Protein AF-A0A2V9XBA0-F1 (afdb_monomer_lite)

pLDDT: mean 85.25, std 11.66, range [28.5, 97.88]

Foldseek 3Di:
DDDDAAQPDDDVLVVVCVVCVQWFDPPDDQAKAWDLAAAPPKTKTFHTATDPLQRWKKKWKAFWDVVQFVVQQVVVDPSQQDPVGDGTGQTDHPGTWDIDIACDPQFPDNDGRIGMGGSLVTDNAQTWMKIKMKGFSDDPPDDPTPIDITGIYRTYDHHYPDPVSNVDDPLAPDKDWFAFLVQDTDIHDDDPVGTDDDPVQWAWEWEDAEPWWIKIKTKDFQSDCDDDPQFPCVQDDDAIAMKIWIATPSHDDIDIAGQDAFPVRHGGRHHWARHDRHDWHKYKYHDHHHPGDDIKIKIWGLQLRDPRHPPDCPLVPDPCNDRRHIDIDMDD

Sequence (332 aa):
MPSVQADGSGSRLDSFTNYAAPFMSTNADIIPILSTNSTFPRLTGTCAVGVAPYTNIIIDVYQLDPEGWENGKLFGLSELITPDGVTNGFPQGRKYLGSFVDNGPQDSDPAVGKFSFDLSAFDLGPGLVTVTANYSADPPGTHKGRTHTSNFSNPVGLIPNGVSSVGLTHIVPDMLLWYNSAGYYTNGPVNPSTQVTSLLNWEPYISVLGDTTFLIGANTYADDQTPPAGADITQGPPFQRFVVTFQPAAGGAPKIGEEFFTDAGSLYRGVISYSRQNGNPQRVAGDKRIGATNFLTAAETSAGQNPAFQSDSRWTSNLIYQADNRYVTVQP

Secondary structure (DSSP, 8-state):
-------S-HHHHHHHHHHHTTTB--SS-SS-EE-TT-BTTEEEEE-PPB-TT--EEEEEEEEE-HHHHHHHHTT--GGGB-TTSPBP----EEEEEEEEETTSTTB---STTEEEEE-TTS--TTS-EEEEEEEESS-TT-TT--EEEPPPPPPBPPBP-SGGGGTPPPSS----EEEETTTEEEESS--TTTEEPP-S----EEEEETTTEEEEEEEEE-S---PPTT--GGG-SPPEEEEEEEEETTS---EEEES-B-TTSPBP-S---SS-SS---EEEEE--STT---EEEEEEE-GGGSGGG-SSSGGGG-GGGSTT--EEEEE-

Radius of gyration: 30.32 Å; chains: 1; bounding box: 68×44×82 Å

Structure (mmCIF, N/CA/C/O backbone):
data_AF-A0A2V9XBA0-F1
#
_entry.id   AF-A0A2V9XBA0-F1
#
loop_
_atom_site.group_PDB
_atom_site.id
_atom_site.type_symbol
_atom_site.label_atom_id
_atom_site.label_alt_id
_atom_site.label_comp_id
_atom_site.label_asym_id
_atom_site.label_entity_id
_atom_site.label_seq_id
_atom_site.pdbx_PDB_ins_code
_atom_site.Cartn_x
_atom_site.Cartn_y
_atom_site.Cartn_z
_atom_site.occupancy
_atom_site.B_iso_or_equiv
_atom_site.auth_seq_id
_atom_site.auth_comp_id
_atom_site.auth_asym_id
_atom_site.auth_atom_id
_atom_site.pdbx_PDB_model_num
ATOM 1 N N . MET A 1 1 ? -22.482 11.626 35.960 1.00 28.50 1 MET A N 1
ATOM 2 C CA . MET A 1 1 ? -22.148 13.028 35.641 1.00 28.50 1 MET A CA 1
ATOM 3 C C . MET A 1 1 ? -21.412 13.037 34.310 1.00 28.50 1 MET A C 1
ATOM 5 O O . MET A 1 1 ? -20.605 12.136 34.121 1.00 28.50 1 MET A O 1
ATOM 9 N N . PRO A 1 2 ? -21.731 13.957 33.387 1.00 30.11 2 PRO A N 1
ATOM 10 C CA . PRO A 1 2 ? -21.152 14.001 32.044 1.00 30.11 2 PRO A CA 1
ATOM 11 C C . PRO A 1 2 ? -19.701 14.514 32.074 1.00 30.11 2 PRO A C 1
ATOM 13 O O . PRO A 1 2 ? -19.386 15.401 32.862 1.00 30.11 2 PRO A O 1
ATOM 16 N N . SER A 1 3 ? -18.860 13.909 31.230 1.00 44.03 3 SER A N 1
ATOM 17 C CA . SER A 1 3 ? -17.456 14.202 30.883 1.00 44.03 3 SER A CA 1
ATOM 18 C C . SER A 1 3 ? -16.761 15.389 31.578 1.00 44.03 3 SER A C 1
ATOM 20 O O . SER A 1 3 ? -16.771 16.512 31.075 1.00 44.03 3 SER A O 1
ATOM 22 N N . VAL A 1 4 ? -16.032 15.100 32.657 1.00 51.62 4 VAL A N 1
ATOM 23 C CA . VAL A 1 4 ? -14.808 15.830 33.025 1.00 51.62 4 VAL A CA 1
ATOM 24 C C . VAL A 1 4 ? -13.710 14.772 33.026 1.00 51.62 4 VAL A C 1
ATOM 26 O O . VAL A 1 4 ? -13.764 13.833 33.820 1.00 51.62 4 VAL A O 1
ATOM 29 N N . GLN A 1 5 ? -12.811 14.837 32.045 1.00 54.59 5 GLN A N 1
ATOM 30 C CA . GLN A 1 5 ? -11.715 13.878 31.908 1.00 54.59 5 GLN A CA 1
ATOM 31 C C . GLN A 1 5 ? -10.801 14.006 33.132 1.00 54.59 5 GLN A C 1
ATOM 33 O O . GLN A 1 5 ? -10.504 15.117 33.562 1.00 54.59 5 GLN A O 1
ATOM 38 N N . ALA A 1 6 ? -10.430 12.880 33.740 1.00 50.66 6 ALA A N 1
ATOM 39 C CA . ALA A 1 6 ? -9.474 12.873 34.837 1.00 50.66 6 ALA A CA 1
ATOM 40 C C . ALA A 1 6 ? -8.055 12.933 34.253 1.00 50.66 6 ALA A C 1
ATOM 42 O O . ALA A 1 6 ? -7.720 12.134 33.383 1.00 50.66 6 ALA A O 1
ATOM 43 N N . ASP A 1 7 ? -7.242 13.868 34.734 1.00 47.00 7 ASP A N 1
ATOM 44 C CA . ASP A 1 7 ? -5.944 14.268 34.168 1.00 47.00 7 ASP A CA 1
ATOM 45 C C . ASP A 1 7 ? -4.737 13.764 34.965 1.00 47.00 7 ASP A C 1
ATOM 47 O O . ASP A 1 7 ? -3.606 14.197 34.759 1.00 47.00 7 ASP A O 1
ATOM 51 N N . GLY A 1 8 ? -4.974 12.874 35.926 1.00 49.00 8 GLY A N 1
ATOM 52 C CA . GLY A 1 8 ? -3.915 12.406 36.808 1.00 49.00 8 GLY A CA 1
ATOM 53 C C . GLY A 1 8 ? -3.566 13.369 37.953 1.00 49.00 8 GLY A C 1
ATOM 54 O O . GLY A 1 8 ? -2.608 13.085 38.672 1.00 49.00 8 GLY A O 1
ATOM 55 N N . SER A 1 9 ? -4.302 14.473 38.172 1.00 51.44 9 SER A N 1
ATOM 56 C CA . SER A 1 9 ? -4.005 15.446 39.233 1.00 51.44 9 SER A CA 1
ATOM 57 C C . SER A 1 9 ? -5.218 15.835 40.105 1.00 51.44 9 SER A C 1
ATOM 59 O O . SER A 1 9 ? -6.354 15.999 39.661 1.00 51.44 9 SER A O 1
ATOM 61 N N . GLY A 1 10 ? -4.977 15.979 41.413 1.00 62.75 10 GLY A N 1
ATOM 62 C CA . GLY A 1 10 ? -5.950 16.512 42.373 1.00 62.75 10 GLY A CA 1
ATOM 63 C C . GLY A 1 10 ? -7.141 15.601 42.723 1.00 62.75 10 GLY A C 1
ATOM 64 O O . GLY A 1 10 ? -7.176 14.411 42.433 1.00 62.75 10 GLY A O 1
ATOM 65 N N . SER A 1 11 ? -8.154 16.185 43.372 1.00 65.12 11 SER A N 1
ATOM 66 C CA . SER A 1 11 ? -9.310 15.471 43.948 1.00 65.12 11 SER A CA 1
ATOM 67 C C . SER A 1 11 ? -10.321 14.934 42.924 1.00 65.12 11 SER A C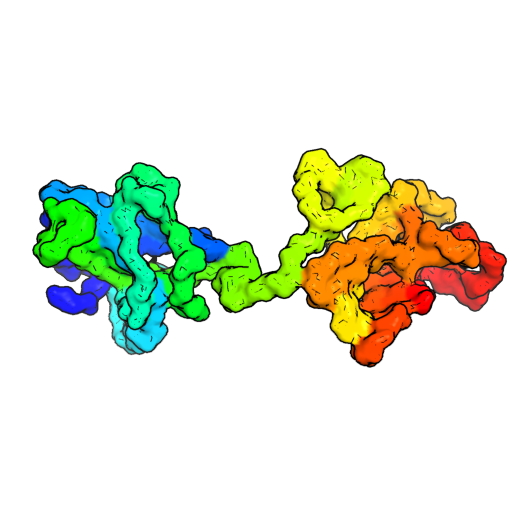 1
ATOM 69 O O . SER A 1 11 ? -11.207 14.145 43.271 1.00 65.12 11 SER A O 1
ATOM 71 N N . ARG A 1 12 ? -10.221 15.366 41.660 1.00 68.75 12 ARG A N 1
ATOM 72 C CA . ARG A 1 12 ? -11.102 14.925 40.565 1.00 68.75 12 ARG A CA 1
ATOM 73 C C . ARG A 1 12 ? -10.759 13.512 40.115 1.00 68.75 12 ARG A C 1
ATOM 75 O O . ARG A 1 12 ? -11.677 12.711 39.956 1.00 68.75 12 ARG A O 1
ATOM 82 N N . LEU A 1 13 ? -9.466 13.199 39.990 1.00 72.38 13 LEU A N 1
ATOM 83 C CA . LEU A 1 13 ? -9.003 11.841 39.718 1.00 72.38 13 LEU A CA 1
ATOM 84 C C . LEU A 1 13 ? -9.479 10.886 40.811 1.00 72.38 13 LEU A C 1
ATOM 86 O O . LEU A 1 13 ? -10.098 9.882 40.484 1.00 72.38 13 LEU A O 1
ATOM 90 N N . ASP A 1 14 ? -9.286 11.242 42.083 1.00 77.94 14 ASP A N 1
ATOM 91 C CA . ASP A 1 14 ? -9.730 10.426 43.221 1.00 77.94 14 ASP A CA 1
ATOM 92 C C . ASP A 1 14 ? -11.245 10.196 43.215 1.00 77.94 14 ASP A C 1
ATOM 94 O O . ASP A 1 14 ? -11.734 9.104 43.495 1.00 77.94 14 ASP A O 1
ATOM 98 N N . SER A 1 15 ? -12.030 11.221 42.884 1.00 80.75 15 SER A N 1
ATOM 99 C CA . SER A 1 15 ? -13.487 11.082 42.785 1.00 80.75 15 SER A CA 1
ATOM 100 C C . SER A 1 15 ? -13.887 10.150 41.638 1.00 80.75 15 SER A C 1
ATOM 102 O O . SER A 1 15 ? -14.821 9.357 41.773 1.00 80.75 15 SER A O 1
ATOM 104 N N . PHE A 1 16 ? -13.177 10.231 40.514 1.00 78.12 16 PHE A N 1
ATOM 105 C CA . PHE A 1 16 ? -13.445 9.428 39.329 1.00 78.12 16 PHE A CA 1
ATOM 106 C C . PHE A 1 16 ? -13.006 7.967 39.507 1.00 78.12 16 PHE A C 1
ATOM 108 O O . PHE A 1 16 ? -13.780 7.061 39.199 1.00 78.12 16 PHE A O 1
ATOM 115 N N . THR A 1 17 ? -11.832 7.715 40.091 1.00 85.00 17 THR A N 1
ATOM 116 C CA . THR A 1 17 ? -11.372 6.362 40.438 1.00 85.00 17 THR A CA 1
ATOM 117 C C . THR A 1 17 ? -12.294 5.720 41.469 1.00 85.00 17 THR A C 1
ATOM 119 O O . THR A 1 17 ? -12.716 4.586 41.267 1.00 85.00 17 THR A O 1
ATOM 122 N N . ASN A 1 18 ? -12.722 6.446 42.507 1.00 88.06 18 ASN A N 1
ATOM 123 C CA . ASN A 1 18 ? -13.694 5.936 43.481 1.00 88.06 18 ASN A CA 1
ATOM 124 C C . ASN A 1 18 ? -15.041 5.569 42.839 1.00 88.06 18 ASN A C 1
ATOM 126 O O . ASN A 1 18 ? -15.670 4.590 43.240 1.00 88.06 18 ASN A O 1
ATOM 130 N N . TYR A 1 19 ? -15.485 6.333 41.838 1.00 89.12 19 TYR A N 1
ATOM 131 C CA . TYR A 1 19 ? -16.699 6.018 41.086 1.00 89.12 19 TYR A CA 1
ATOM 132 C C . TYR A 1 19 ? -16.542 4.766 40.204 1.00 89.12 19 TYR A C 1
ATOM 134 O O . TYR A 1 19 ? -17.488 3.988 40.088 1.00 89.12 19 TYR A O 1
ATOM 142 N N . ALA A 1 20 ? -15.365 4.558 39.606 1.00 91.56 20 ALA A N 1
ATOM 143 C CA . ALA A 1 20 ? -15.073 3.437 38.709 1.00 91.56 20 ALA A CA 1
ATOM 144 C C . ALA A 1 20 ? -14.712 2.124 39.437 1.00 91.56 20 ALA A C 1
ATOM 146 O O . ALA A 1 20 ? -14.991 1.040 38.921 1.00 91.56 20 ALA A O 1
ATOM 147 N N . ALA A 1 21 ? -14.133 2.209 40.639 1.00 94.06 21 ALA A N 1
ATOM 148 C CA . ALA A 1 21 ? -13.598 1.080 41.407 1.00 94.06 21 ALA A CA 1
ATOM 149 C C . ALA A 1 21 ? -14.559 -0.111 41.630 1.00 94.06 21 ALA A C 1
ATOM 151 O O . ALA A 1 21 ? -14.081 -1.245 41.660 1.00 94.06 21 ALA A O 1
ATOM 152 N N . PRO A 1 22 ? -15.893 0.068 41.756 1.00 95.38 22 PRO A N 1
ATOM 153 C CA . PRO A 1 22 ? -16.814 -1.067 41.858 1.00 95.38 22 PRO A CA 1
ATOM 154 C C . PRO A 1 22 ? -16.953 -1.903 40.574 1.00 95.38 22 PRO A C 1
ATOM 156 O O . PRO A 1 22 ? -17.518 -2.995 40.629 1.00 95.38 22 PRO A O 1
ATOM 159 N N . PHE A 1 23 ? -16.506 -1.387 39.426 1.00 95.94 23 PHE A N 1
ATOM 160 C CA . PHE A 1 23 ? -16.772 -1.960 38.102 1.00 95.94 23 PHE A CA 1
ATOM 161 C C . PHE A 1 23 ? -15.502 -2.427 37.385 1.00 95.94 23 PHE A C 1
ATOM 163 O O . PHE A 1 23 ? -15.538 -3.418 36.658 1.00 95.94 23 PHE A O 1
ATOM 170 N N . MET A 1 24 ? -14.380 -1.736 37.591 1.00 94.62 24 MET A N 1
ATOM 171 C CA . MET A 1 24 ? -13.117 -1.998 36.901 1.00 94.62 24 MET A CA 1
ATOM 172 C C . MET A 1 24 ? -11.911 -1.761 37.812 1.00 94.62 24 MET A C 1
ATOM 174 O O . MET A 1 24 ? -11.993 -1.054 38.816 1.00 94.62 24 MET A O 1
ATOM 178 N N . SER A 1 25 ? -10.773 -2.343 37.443 1.00 93.75 25 SER A N 1
ATOM 179 C CA . SER A 1 25 ? -9.494 -2.129 38.110 1.00 93.75 25 SER A CA 1
ATOM 180 C C . SER A 1 25 ? -9.043 -0.682 37.940 1.00 93.75 25 SER A C 1
ATOM 182 O O . SER A 1 25 ? -8.883 -0.200 36.823 1.00 93.75 25 SER A O 1
ATOM 184 N N . THR A 1 26 ? -8.768 -0.007 39.051 1.00 90.38 26 THR A N 1
ATOM 185 C CA . THR A 1 26 ? -8.223 1.359 39.068 1.00 90.38 26 THR A CA 1
ATOM 186 C C . THR A 1 26 ? -6.715 1.383 39.328 1.00 90.38 26 THR A C 1
ATOM 188 O O . THR A 1 26 ? -6.162 2.427 39.653 1.00 90.38 26 THR A O 1
ATOM 191 N N . ASN A 1 27 ? -6.045 0.229 39.223 1.00 86.06 27 ASN A N 1
ATOM 192 C CA . ASN A 1 27 ? -4.594 0.102 39.418 1.00 86.06 27 ASN A CA 1
ATOM 193 C C . ASN A 1 27 ? -3.781 0.494 38.168 1.00 86.06 27 ASN A C 1
ATOM 195 O O . ASN A 1 27 ? -2.554 0.469 38.203 1.00 86.06 27 ASN A O 1
ATOM 199 N N . ALA A 1 28 ? -4.463 0.793 37.062 1.00 75.56 28 ALA A N 1
ATOM 200 C CA . ALA A 1 28 ? -3.906 1.196 35.776 1.00 75.56 28 ALA A CA 1
ATOM 201 C C . ALA A 1 28 ? -4.840 2.232 35.124 1.00 75.56 28 ALA A C 1
ATOM 203 O O . ALA A 1 28 ? -5.773 2.718 35.770 1.00 75.56 28 ALA A O 1
ATOM 204 N N . ASP A 1 29 ? -4.607 2.553 33.850 1.00 82.06 29 ASP A N 1
ATOM 205 C CA . ASP A 1 29 ? -5.447 3.480 33.095 1.00 82.06 29 ASP A CA 1
ATOM 206 C C . ASP A 1 29 ? -6.904 2.996 33.022 1.00 82.06 29 ASP A C 1
ATOM 208 O O . ASP A 1 29 ? -7.217 1.910 32.536 1.00 82.06 29 ASP A O 1
ATOM 212 N N . ILE A 1 30 ? -7.806 3.833 33.527 1.00 84.50 30 ILE A N 1
ATOM 213 C CA . ILE A 1 30 ? -9.255 3.581 33.610 1.00 84.50 30 ILE A CA 1
ATOM 214 C C . ILE A 1 30 ? -10.017 4.041 32.361 1.00 84.50 30 ILE A C 1
ATOM 216 O O . ILE A 1 30 ? -11.179 3.686 32.163 1.00 84.50 30 ILE A O 1
ATOM 220 N N . ILE A 1 31 ? -9.373 4.850 31.517 1.00 88.44 31 ILE A N 1
ATOM 221 C CA . ILE A 1 31 ? -9.874 5.218 30.193 1.00 88.44 31 ILE A CA 1
ATOM 222 C C . ILE A 1 31 ? -9.247 4.241 29.192 1.00 88.44 31 ILE A C 1
ATOM 224 O O . ILE A 1 31 ? -8.037 4.030 29.258 1.00 88.44 31 ILE A O 1
ATOM 228 N N . PRO A 1 32 ? -10.020 3.645 28.265 1.00 93.19 32 PRO A N 1
ATOM 229 C CA . PRO A 1 32 ? -9.449 2.794 27.231 1.00 93.19 32 PRO A CA 1
ATOM 230 C C . PRO A 1 32 ? -8.404 3.550 26.407 1.00 93.19 32 PRO A C 1
ATOM 232 O O . PRO A 1 32 ? -8.586 4.723 26.074 1.00 93.19 32 PRO A O 1
ATOM 235 N N . ILE A 1 33 ? -7.327 2.865 26.042 1.00 92.81 33 ILE A N 1
ATOM 236 C CA . ILE A 1 33 ? -6.226 3.428 25.263 1.00 92.81 33 ILE A CA 1
ATOM 237 C C . ILE A 1 33 ? -6.163 2.700 23.932 1.00 92.81 33 ILE A C 1
ATOM 239 O O . ILE A 1 33 ? -5.996 1.483 23.879 1.00 92.81 33 ILE A O 1
ATOM 243 N N . LEU A 1 34 ? -6.281 3.457 22.844 1.00 93.44 34 LEU A N 1
ATOM 244 C CA . LEU A 1 34 ? -6.080 2.939 21.497 1.00 93.44 34 LEU A CA 1
ATOM 245 C C . LEU A 1 34 ? -4.606 3.034 21.110 1.00 93.44 34 LEU A C 1
ATOM 247 O O . LEU A 1 34 ? -3.939 4.035 21.369 1.00 93.44 34 LEU A O 1
ATOM 251 N N . SER A 1 35 ? -4.100 1.991 20.459 1.00 91.94 35 SER A N 1
ATOM 252 C CA . SER A 1 35 ? -2.738 1.963 19.935 1.00 91.94 35 SER A CA 1
ATOM 253 C C . SER A 1 35 ? -2.616 2.884 18.726 1.00 91.94 35 SER A C 1
ATOM 255 O O . SER A 1 35 ? -3.327 2.700 17.733 1.00 91.94 35 SER A O 1
ATOM 257 N N . THR A 1 36 ? -1.650 3.805 18.763 1.00 84.94 36 THR A N 1
ATOM 258 C CA . THR A 1 36 ? -1.271 4.665 17.625 1.00 84.94 36 THR A CA 1
ATOM 259 C C . THR A 1 36 ? -0.686 3.887 16.443 1.00 84.94 36 THR A C 1
ATOM 261 O O . THR A 1 36 ? -0.584 4.433 15.350 1.00 84.94 36 THR A O 1
ATOM 264 N N . ASN A 1 37 ? -0.358 2.604 16.634 1.00 86.44 37 ASN A N 1
ATOM 265 C CA . ASN A 1 37 ? 0.112 1.693 15.588 1.00 86.44 37 ASN A CA 1
ATOM 266 C C . ASN A 1 37 ? -1.014 0.835 14.982 1.00 86.44 37 ASN A C 1
ATOM 268 O O . ASN A 1 37 ? -0.738 -0.132 14.271 1.00 86.44 37 ASN A O 1
ATOM 272 N N . SER A 1 38 ? -2.281 1.138 15.277 1.00 86.38 38 SER A N 1
ATOM 273 C CA . SER A 1 38 ? -3.414 0.445 14.657 1.00 86.38 38 SER A CA 1
ATOM 274 C C . SER A 1 38 ? -3.408 0.673 13.140 1.00 86.38 38 SER A C 1
ATOM 276 O O . SER A 1 38 ? -3.388 1.811 12.672 1.00 86.38 38 SER A O 1
ATOM 278 N N . THR A 1 39 ? -3.427 -0.411 12.365 1.00 84.25 39 THR A N 1
ATOM 279 C CA . THR A 1 39 ? -3.398 -0.409 10.893 1.00 84.25 39 THR A CA 1
ATOM 280 C C . THR A 1 39 ? -4.711 -0.970 10.377 1.00 84.25 39 THR A C 1
ATOM 282 O O . THR A 1 39 ? -5.115 -2.048 10.796 1.00 84.25 39 THR A O 1
ATOM 285 N N . PHE A 1 40 ? -5.406 -0.280 9.471 1.00 83.88 40 PHE A N 1
ATOM 286 C CA . PHE A 1 40 ? -6.695 -0.770 8.967 1.00 83.88 40 PHE A CA 1
ATOM 287 C C . PHE A 1 40 ? -6.552 -2.175 8.334 1.00 83.88 40 PHE A C 1
ATOM 289 O O . PHE A 1 40 ? -5.577 -2.437 7.641 1.00 83.88 40 PHE A O 1
ATOM 296 N N . PRO A 1 41 ? -7.500 -3.105 8.516 1.00 87.50 41 PRO A N 1
ATOM 297 C CA . PRO A 1 41 ? -8.750 -2.967 9.257 1.00 87.50 41 PRO A CA 1
ATOM 298 C C . PRO A 1 41 ? -8.621 -3.240 10.761 1.00 87.50 41 PRO A C 1
ATOM 300 O O . PRO A 1 41 ? -9.627 -3.334 11.452 1.00 87.50 41 PRO A O 1
ATOM 303 N N . ARG A 1 42 ? -7.409 -3.397 11.293 1.00 91.12 42 ARG A N 1
ATOM 304 C CA . ARG A 1 42 ? -7.158 -3.794 12.678 1.00 91.12 42 ARG A CA 1
ATOM 305 C C . ARG A 1 42 ? -7.112 -2.596 13.621 1.00 91.12 42 ARG A C 1
ATOM 307 O O . ARG A 1 42 ? -6.208 -1.763 13.560 1.00 91.12 42 ARG A O 1
ATOM 314 N N . LEU A 1 43 ? -8.064 -2.561 14.547 1.00 94.75 43 LEU A N 1
ATOM 315 C CA . LEU A 1 43 ? -8.036 -1.670 15.703 1.00 94.75 43 LEU A CA 1
ATOM 316 C C . LEU A 1 43 ? -7.480 -2.432 16.901 1.00 94.75 43 LEU A C 1
ATOM 318 O O . LEU A 1 43 ? -7.998 -3.493 17.242 1.00 94.75 43 LEU A O 1
ATOM 322 N N . THR A 1 44 ? -6.453 -1.882 17.543 1.00 96.31 44 THR A N 1
ATOM 323 C CA . THR A 1 44 ? -5.853 -2.478 18.743 1.00 96.31 44 THR A CA 1
ATOM 324 C C . THR A 1 44 ? -5.840 -1.492 19.898 1.00 96.31 44 THR A C 1
ATOM 326 O O . THR A 1 44 ? -5.712 -0.280 19.696 1.00 96.31 44 THR A O 1
ATOM 329 N N . GLY A 1 45 ? -5.963 -2.002 21.117 1.00 96.50 45 GLY A N 1
ATOM 330 C CA . GLY A 1 45 ? -5.971 -1.168 22.308 1.00 96.50 45 GLY A CA 1
ATOM 331 C C . GLY A 1 45 ? -6.019 -1.967 23.600 1.00 96.50 45 GLY A C 1
ATOM 332 O O . GLY A 1 45 ? -5.953 -3.196 23.608 1.00 96.50 45 GLY A O 1
ATOM 333 N N . THR A 1 46 ? -6.105 -1.234 24.701 1.00 96.69 46 THR A N 1
ATOM 334 C CA . THR A 1 46 ? -6.186 -1.775 26.055 1.00 96.69 46 THR A CA 1
ATOM 335 C C . THR A 1 46 ? -7.274 -1.073 26.851 1.00 96.69 46 THR A C 1
ATOM 337 O O . THR A 1 46 ? -7.593 0.091 26.604 1.00 96.69 46 THR A O 1
ATOM 340 N N . CYS A 1 47 ? -7.818 -1.751 27.850 1.00 95.38 47 CYS A N 1
ATOM 341 C CA . CYS A 1 47 ? -8.714 -1.181 28.845 1.00 95.38 47 CYS A CA 1
ATOM 342 C C . CYS A 1 47 ? -8.423 -1.780 30.226 1.00 95.38 47 CYS A C 1
ATOM 344 O O . CYS A 1 47 ? -7.695 -2.767 30.357 1.00 95.38 47 CYS A O 1
ATOM 346 N N . ALA A 1 48 ? -8.967 -1.160 31.271 1.00 95.12 48 ALA A N 1
ATOM 347 C CA . ALA A 1 48 ? -8.899 -1.732 32.605 1.00 95.12 48 ALA A CA 1
ATOM 348 C C . ALA A 1 48 ? -9.606 -3.097 32.643 1.00 95.12 48 ALA A C 1
ATOM 350 O O . ALA A 1 48 ? -10.594 -3.332 31.958 1.00 95.12 48 ALA A O 1
ATOM 351 N N . VAL A 1 49 ? -9.116 -4.009 33.479 1.00 95.94 49 VAL A N 1
ATOM 352 C CA . VAL A 1 49 ? -9.779 -5.303 33.693 1.00 95.94 49 VAL A CA 1
ATOM 353 C C . VAL A 1 49 ? -11.017 -5.105 34.572 1.00 95.94 49 VAL A C 1
ATOM 355 O O . VAL A 1 49 ? -10.971 -4.343 35.538 1.00 95.94 49 VAL A O 1
ATOM 358 N N . GLY A 1 50 ? -12.115 -5.800 34.271 1.00 94.94 50 GLY A N 1
ATOM 359 C CA . GLY A 1 50 ? -13.347 -5.747 35.060 1.00 94.94 50 GLY A CA 1
ATOM 360 C C . GLY A 1 50 ? -13.201 -6.332 36.471 1.00 94.94 50 GLY A C 1
ATOM 361 O O . GLY A 1 50 ? -12.422 -7.257 36.706 1.00 94.94 50 GLY A O 1
ATOM 362 N N . VAL A 1 51 ? -13.981 -5.812 37.419 1.00 96.19 51 VAL A N 1
ATOM 363 C CA . VAL A 1 51 ? -14.052 -6.304 38.807 1.00 96.19 51 VAL A CA 1
ATOM 364 C C . VAL A 1 51 ? -15.369 -7.039 39.012 1.00 96.19 51 VAL A C 1
ATOM 366 O O . VAL A 1 51 ? -16.411 -6.584 38.553 1.00 96.19 51 VAL A O 1
ATOM 369 N N . ALA A 1 52 ? -15.350 -8.175 39.714 1.00 95.81 52 ALA A N 1
ATOM 370 C CA . ALA A 1 52 ? -16.557 -8.962 39.959 1.00 95.81 52 ALA A CA 1
ATOM 371 C C . ALA A 1 52 ? -17.666 -8.127 40.644 1.00 95.81 52 ALA A C 1
ATOM 373 O O . ALA A 1 52 ? -17.394 -7.461 41.643 1.00 95.81 52 ALA A O 1
ATOM 374 N N . PRO A 1 53 ? -18.926 -8.192 40.167 1.00 96.50 53 PRO A N 1
ATOM 375 C CA . PRO A 1 53 ? -19.433 -9.093 39.123 1.00 96.50 53 PRO A CA 1
ATOM 376 C C . PRO A 1 53 ? -19.276 -8.590 37.674 1.00 96.50 53 PRO A C 1
ATOM 378 O O . PRO A 1 53 ? -19.616 -9.326 36.757 1.00 96.50 53 PRO A O 1
ATOM 381 N N . TYR A 1 54 ? -18.777 -7.377 37.446 1.00 97.38 54 TYR A N 1
ATOM 382 C CA . TYR A 1 54 ? -18.663 -6.708 36.144 1.00 97.38 54 TYR A CA 1
ATOM 383 C C . TYR A 1 54 ? -17.444 -7.164 35.322 1.00 97.38 54 TYR A C 1
ATOM 385 O O . TYR A 1 54 ? -16.637 -6.357 34.867 1.00 97.38 54 TYR A O 1
ATOM 393 N N . THR A 1 55 ? -17.282 -8.473 35.138 1.00 95.94 55 THR A N 1
ATOM 394 C CA . THR A 1 55 ? -16.122 -9.050 34.435 1.00 95.94 55 THR A CA 1
ATOM 395 C C . THR A 1 55 ? -16.313 -9.185 32.927 1.00 95.94 55 THR A C 1
ATOM 397 O O . THR A 1 55 ? -15.342 -9.456 32.232 1.00 95.94 55 THR A O 1
ATOM 400 N N . ASN A 1 56 ? -17.533 -9.018 32.403 1.00 96.38 56 ASN A N 1
ATOM 401 C CA . ASN A 1 56 ? -17.768 -9.054 30.958 1.00 96.38 56 ASN A CA 1
ATOM 402 C C . ASN A 1 56 ? -17.472 -7.673 30.369 1.00 96.38 56 ASN A C 1
ATOM 404 O O . ASN A 1 56 ? -18.214 -6.731 30.648 1.00 96.38 56 ASN A O 1
ATOM 408 N N . ILE A 1 57 ? -16.418 -7.554 29.563 1.00 97.12 57 ILE A N 1
ATOM 409 C CA . ILE A 1 57 ? -16.023 -6.290 28.935 1.00 97.12 57 ILE A CA 1
ATOM 410 C C . ILE A 1 57 ? -16.507 -6.278 27.481 1.00 97.12 57 ILE A C 1
ATOM 412 O O . ILE A 1 57 ? -16.232 -7.197 26.710 1.00 97.12 57 ILE A O 1
ATOM 416 N N . ILE A 1 58 ? -17.248 -5.236 27.112 1.00 97.50 58 ILE A N 1
ATOM 417 C CA . ILE A 1 58 ? -17.719 -4.986 25.750 1.00 97.50 58 ILE A CA 1
ATOM 418 C C . ILE A 1 58 ? -17.156 -3.648 25.275 1.00 97.50 58 ILE A C 1
ATOM 420 O O . ILE A 1 58 ? -17.423 -2.608 25.876 1.00 97.50 58 ILE A O 1
ATOM 424 N N . ILE A 1 59 ? -16.388 -3.667 24.195 1.00 97.88 59 ILE A N 1
ATOM 425 C CA . ILE A 1 59 ? -15.817 -2.481 23.570 1.00 97.88 59 ILE A CA 1
ATOM 426 C C . ILE A 1 59 ? -16.761 -1.992 22.480 1.00 97.88 59 ILE A C 1
ATOM 428 O O . ILE A 1 59 ? -16.948 -2.669 21.466 1.00 97.88 59 ILE A O 1
ATOM 432 N N . ASP A 1 60 ? -17.331 -0.808 22.678 1.00 97.31 60 ASP A N 1
ATOM 433 C CA . ASP A 1 60 ? -18.119 -0.142 21.647 1.00 97.31 60 ASP A CA 1
ATOM 434 C C . ASP A 1 60 ? -17.206 0.769 20.836 1.00 97.31 60 ASP A C 1
ATOM 436 O O . ASP A 1 60 ? -16.482 1.607 21.379 1.00 97.31 60 ASP A O 1
ATOM 440 N N . VAL A 1 61 ? -17.243 0.601 19.519 1.00 96.75 61 VAL A N 1
ATOM 441 C CA . VAL A 1 61 ? -16.402 1.322 18.570 1.00 96.75 61 VAL A CA 1
ATOM 442 C C . VAL A 1 61 ? -17.238 2.366 17.848 1.00 96.75 61 VAL A C 1
ATOM 444 O O . VAL A 1 61 ? -18.327 2.078 17.341 1.00 96.75 61 VAL A O 1
ATOM 447 N N . TYR A 1 62 ? -16.709 3.584 17.772 1.00 95.56 62 TYR A N 1
ATOM 448 C CA . TYR A 1 62 ? -17.372 4.721 17.152 1.00 95.56 62 TYR A CA 1
ATOM 449 C C . TYR A 1 62 ? -16.436 5.462 16.204 1.00 95.56 62 TYR A C 1
ATOM 451 O O . TYR A 1 62 ? -15.243 5.617 16.465 1.00 95.56 62 TYR A O 1
ATOM 459 N N . GLN A 1 63 ? -17.003 6.014 15.136 1.00 92.81 63 GLN A N 1
ATOM 460 C CA . GLN A 1 63 ? -16.367 7.120 14.433 1.00 92.81 63 GLN A CA 1
ATOM 461 C C . GLN A 1 63 ? -16.413 8.354 15.342 1.00 92.81 63 GLN A C 1
ATOM 463 O O . GLN A 1 63 ? -17.481 8.688 15.866 1.00 92.81 63 GLN A O 1
ATOM 468 N N . LEU A 1 64 ? -15.276 9.024 15.520 1.00 92.00 64 LEU A N 1
ATOM 469 C CA . LEU A 1 64 ? -15.163 10.243 16.317 1.00 92.00 64 LEU A CA 1
ATOM 470 C C . LEU A 1 64 ? -16.082 11.341 15.769 1.00 92.00 64 LEU A C 1
ATOM 472 O O . LEU A 1 64 ? -16.194 11.526 14.555 1.00 92.00 64 LEU A O 1
ATOM 476 N N . ASP A 1 65 ? -16.690 12.106 16.670 1.00 90.94 65 ASP A N 1
ATOM 477 C CA . ASP A 1 65 ? -17.261 13.406 16.353 1.00 90.94 65 ASP A CA 1
ATOM 478 C C . ASP A 1 65 ? -16.165 14.479 16.221 1.00 90.94 65 ASP A C 1
ATOM 480 O O . ASP A 1 65 ? -15.584 14.890 17.232 1.00 90.94 65 ASP A O 1
ATOM 484 N N . PRO A 1 66 ? -15.859 14.950 14.995 1.00 88.81 66 PRO A N 1
ATOM 485 C CA . PRO A 1 66 ? -14.841 15.973 14.809 1.00 88.81 66 PRO A CA 1
ATOM 486 C C . PRO A 1 66 ? -15.244 17.313 15.432 1.00 88.81 66 PRO A C 1
ATOM 488 O O . PRO A 1 66 ? -14.363 18.078 15.811 1.00 88.81 66 PRO A O 1
ATOM 491 N N . GLU A 1 67 ? -16.542 17.609 15.566 1.00 88.38 67 GLU A N 1
ATOM 492 C CA . GLU A 1 67 ? -16.995 18.881 16.132 1.00 88.38 67 GLU A CA 1
ATOM 493 C C . GLU A 1 67 ? -16.752 18.930 17.643 1.00 88.38 67 GLU A C 1
ATOM 495 O O . GLU A 1 67 ? -16.105 19.861 18.123 1.00 88.38 67 GLU A O 1
ATOM 500 N N . GLY A 1 68 ? -17.187 17.910 18.392 1.00 86.38 68 GLY A N 1
ATOM 501 C CA . GLY A 1 68 ? -16.884 17.783 19.820 1.00 86.38 68 GLY A CA 1
ATOM 502 C C . GLY A 1 68 ? -15.380 17.741 20.112 1.00 86.38 68 GLY A C 1
ATOM 503 O O . GLY A 1 68 ? -14.914 18.342 21.087 1.00 86.38 68 GLY A O 1
ATOM 504 N N . TRP A 1 69 ? -14.601 17.105 19.231 1.00 87.12 69 TRP A N 1
ATOM 505 C CA . TRP A 1 69 ? -13.146 17.089 19.343 1.00 87.12 69 TRP A CA 1
ATOM 506 C C . TRP A 1 69 ? -12.541 18.484 19.159 1.00 87.12 69 TRP A C 1
ATOM 508 O O . TRP A 1 69 ? -11.861 18.973 20.056 1.00 87.12 69 TRP A O 1
ATOM 518 N N . GLU A 1 70 ? -12.802 19.166 18.045 1.00 87.69 70 GLU A N 1
ATOM 519 C CA . GLU A 1 70 ? -12.188 20.474 17.788 1.00 87.69 70 GLU A CA 1
ATOM 520 C C . GLU A 1 70 ? -12.700 21.563 18.737 1.00 87.69 70 GLU A C 1
ATOM 522 O O . GLU A 1 70 ? -11.900 22.309 19.303 1.00 87.69 70 GLU A O 1
ATOM 527 N N . ASN A 1 71 ? -14.008 21.618 19.000 1.00 87.38 71 ASN A N 1
ATOM 528 C CA . ASN A 1 71 ? -14.572 22.613 19.912 1.00 87.38 71 ASN A CA 1
ATOM 529 C C . ASN A 1 71 ? -14.122 22.383 21.357 1.00 87.38 71 ASN A C 1
ATOM 531 O O . ASN A 1 71 ? -13.922 23.349 22.090 1.00 87.38 71 ASN A O 1
ATOM 535 N N . GLY A 1 72 ? -13.922 21.126 21.770 1.00 84.25 72 GLY A N 1
ATOM 536 C CA . GLY A 1 72 ? -13.430 20.799 23.107 1.00 84.25 72 GLY A CA 1
ATOM 537 C C . GLY A 1 72 ? -12.045 21.380 23.395 1.00 84.25 72 GLY A C 1
ATOM 538 O O . GLY A 1 72 ? -11.808 21.880 24.494 1.00 84.25 72 GLY A O 1
ATOM 539 N N . LYS A 1 73 ? -11.164 21.426 22.387 1.00 83.38 73 LYS A N 1
ATOM 540 C CA . LYS A 1 73 ? -9.821 22.014 22.527 1.00 83.38 73 LYS A CA 1
ATOM 541 C C . LYS A 1 73 ? -9.870 23.503 22.867 1.00 83.38 73 LYS A C 1
ATOM 543 O O . LYS A 1 73 ? -9.007 23.998 23.586 1.00 83.38 73 LYS A O 1
ATOM 548 N N . LEU A 1 74 ? -10.893 24.218 22.389 1.00 84.00 74 LEU A N 1
ATOM 549 C CA . LEU A 1 74 ? -11.045 25.662 22.605 1.00 84.00 74 LEU A CA 1
ATOM 550 C C . LEU A 1 74 ? -11.275 26.029 24.075 1.00 84.00 74 LEU A C 1
ATOM 552 O O . LEU A 1 74 ? -11.038 27.172 24.459 1.00 84.00 74 LEU A O 1
ATOM 556 N N . PHE A 1 75 ? -11.716 25.079 24.904 1.00 81.50 75 PHE A N 1
ATOM 557 C CA . PHE A 1 75 ? -11.917 25.320 26.330 1.00 81.50 75 PHE A CA 1
ATOM 558 C C . PHE A 1 75 ? -10.597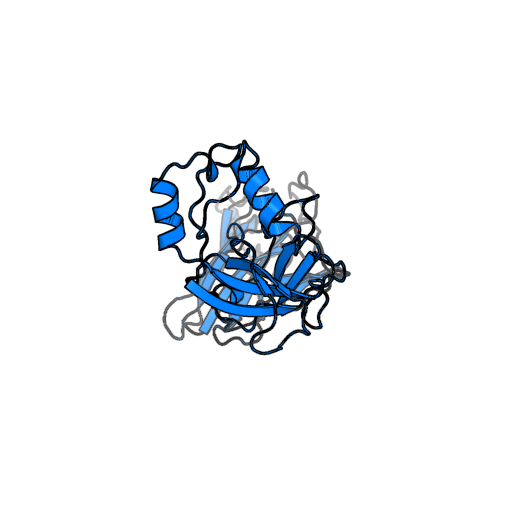 25.431 27.102 1.00 81.50 75 PHE A C 1
ATOM 560 O O . PHE A 1 75 ? -10.611 25.947 28.218 1.00 81.50 75 PHE A O 1
ATOM 567 N N . GLY A 1 76 ? -9.473 24.962 26.537 1.00 75.94 76 GLY A N 1
ATOM 568 C CA . GLY A 1 76 ? -8.150 25.080 27.160 1.00 75.94 76 GLY A CA 1
ATOM 569 C C . GLY A 1 76 ? -8.087 24.493 28.572 1.00 75.94 76 GLY A C 1
ATOM 570 O O . GLY A 1 76 ? -7.354 25.001 29.418 1.00 75.94 76 GLY A O 1
ATOM 571 N N . LEU A 1 77 ? -8.907 23.473 28.847 1.00 76.38 77 LEU A N 1
ATOM 572 C CA . LEU A 1 77 ? -8.967 22.837 30.157 1.00 76.38 77 LEU A CA 1
ATOM 573 C C . LEU A 1 77 ? -7.645 22.127 30.410 1.00 76.38 77 LEU A C 1
ATOM 575 O O . LEU A 1 77 ? -7.226 21.308 29.593 1.00 76.38 77 LEU A O 1
ATOM 579 N N . SER A 1 78 ? -7.021 22.422 31.548 1.00 72.19 78 SER A N 1
ATOM 580 C CA . SER A 1 78 ? -5.779 21.781 31.985 1.00 72.19 78 SER A CA 1
ATOM 581 C C . SER A 1 78 ? -5.876 20.260 31.942 1.00 72.19 78 SER A C 1
ATOM 583 O O . SER A 1 78 ? -4.902 19.605 31.594 1.00 72.19 78 SER A O 1
ATOM 585 N N . GLU A 1 79 ? -7.067 19.710 32.189 1.00 68.25 79 GLU A N 1
ATOM 586 C CA . GLU A 1 79 ? -7.294 18.271 32.197 1.00 68.25 79 GLU A CA 1
ATOM 587 C C . GLU A 1 79 ? -7.226 17.600 30.824 1.00 68.25 79 GLU A C 1
ATOM 589 O O . GLU A 1 79 ? -7.092 16.384 30.721 1.00 68.25 79 GLU A O 1
ATOM 594 N N . LEU A 1 80 ? -7.355 18.390 29.762 1.00 71.44 80 LEU A N 1
ATOM 595 C CA . LEU A 1 80 ? -7.274 17.917 28.388 1.00 71.44 80 LEU A CA 1
ATOM 596 C C . LEU A 1 80 ? -5.874 18.116 27.807 1.00 71.44 80 LEU A C 1
ATOM 598 O O . LEU A 1 80 ? -5.625 17.685 26.686 1.00 71.44 80 LEU A O 1
ATOM 602 N N . ILE A 1 81 ? -4.965 18.781 28.522 1.00 69.38 81 ILE A N 1
ATOM 603 C CA . ILE A 1 81 ? -3.621 19.078 28.031 1.00 69.38 81 ILE A CA 1
ATOM 604 C C . ILE A 1 81 ? -2.697 17.913 28.384 1.00 69.38 81 ILE A C 1
ATOM 606 O O . ILE A 1 81 ? -2.461 17.616 29.552 1.00 69.38 81 ILE A O 1
ATOM 610 N N . THR A 1 82 ? -2.158 17.247 27.369 1.00 66.19 82 THR A N 1
ATOM 611 C CA . THR A 1 82 ? -1.166 16.185 27.548 1.00 66.19 82 THR A CA 1
ATOM 612 C C . THR A 1 82 ? 0.176 16.754 28.030 1.00 66.19 82 THR A C 1
ATOM 614 O O . THR A 1 82 ? 0.440 17.947 27.867 1.00 66.19 82 THR A O 1
ATOM 617 N N . PRO A 1 83 ? 1.071 15.929 28.611 1.00 62.59 83 PRO A N 1
ATOM 618 C CA . PRO A 1 83 ? 2.365 16.395 29.129 1.00 62.59 83 PRO A CA 1
ATOM 619 C C . PRO A 1 83 ? 3.272 17.101 28.106 1.00 62.59 83 PRO A C 1
ATOM 621 O O . PRO A 1 83 ? 4.160 17.857 28.493 1.00 62.59 83 PRO A O 1
ATOM 624 N N . ASP A 1 84 ? 3.061 16.864 26.811 1.00 66.44 84 ASP A N 1
ATOM 625 C CA . ASP A 1 84 ? 3.740 17.529 25.690 1.00 66.44 84 ASP A CA 1
ATOM 626 C C . ASP A 1 84 ? 3.082 18.863 25.272 1.00 66.44 84 ASP A C 1
ATOM 628 O O . ASP A 1 84 ? 3.528 19.507 24.323 1.00 66.44 84 ASP A O 1
ATOM 632 N N . GLY A 1 85 ? 2.052 19.310 25.996 1.00 67.62 85 GLY A N 1
ATOM 633 C CA . GLY A 1 85 ? 1.373 20.590 25.804 1.00 67.62 85 GLY A CA 1
ATOM 634 C C . GLY A 1 85 ? 0.247 20.575 24.769 1.00 67.62 85 GLY A C 1
ATOM 635 O O . GLY A 1 85 ? -0.301 21.637 24.468 1.00 67.62 85 GLY A O 1
ATOM 636 N N . VAL A 1 86 ? -0.124 19.413 24.220 1.00 72.94 86 VAL A N 1
ATOM 637 C CA . VAL A 1 86 ? -1.219 19.305 23.245 1.00 72.94 86 VAL A CA 1
ATOM 638 C C . VAL A 1 86 ? -2.567 19.274 23.964 1.00 72.94 86 VAL A C 1
ATOM 640 O O . VAL A 1 86 ? -2.809 18.449 24.836 1.00 72.94 86 VAL A O 1
ATOM 643 N N . THR A 1 87 ? -3.482 20.171 23.597 1.00 76.19 87 THR A N 1
ATOM 644 C CA . THR A 1 87 ? -4.856 20.135 24.116 1.00 76.19 87 THR A CA 1
ATOM 645 C C . THR A 1 87 ? -5.689 19.119 23.335 1.00 76.19 87 THR A C 1
ATOM 647 O O . THR A 1 87 ? -5.867 19.248 22.121 1.00 76.19 87 THR A O 1
ATOM 650 N N . ASN A 1 88 ? -6.220 18.123 24.036 1.00 80.81 88 ASN A N 1
ATOM 651 C CA . ASN A 1 88 ? -7.211 17.180 23.535 1.00 80.81 88 ASN A CA 1
ATOM 652 C C . ASN A 1 88 ? -8.610 17.805 23.506 1.00 80.81 88 ASN A C 1
ATOM 654 O O . ASN A 1 88 ? -8.924 18.754 24.223 1.00 80.81 88 ASN A O 1
ATOM 658 N N . GLY A 1 89 ? -9.457 17.263 22.638 1.00 83.88 89 GLY A N 1
ATOM 659 C CA . GLY A 1 89 ? -10.864 17.626 22.562 1.00 83.88 89 GLY A CA 1
ATOM 660 C C . GLY A 1 89 ? -11.739 16.860 23.545 1.00 83.88 89 GLY A C 1
ATOM 661 O O . GLY A 1 89 ? -11.255 16.122 24.404 1.00 83.88 89 GLY A O 1
ATOM 662 N N . PHE A 1 90 ? -13.056 16.962 23.362 1.00 86.31 90 PHE A N 1
ATOM 663 C CA . PHE A 1 90 ? -13.993 16.026 23.977 1.00 86.31 90 PHE A CA 1
ATOM 664 C C . PHE A 1 90 ? -14.211 14.847 23.018 1.00 86.31 90 PHE A C 1
ATOM 666 O O . PHE A 1 90 ? -14.941 15.000 22.037 1.00 86.31 90 PHE A O 1
ATOM 673 N N . PRO A 1 91 ? -13.587 13.675 23.246 1.00 87.31 91 PRO A N 1
ATOM 674 C CA . PRO A 1 91 ? -13.826 12.515 22.416 1.00 87.31 91 PRO A CA 1
ATOM 675 C C . PRO A 1 91 ? -15.255 12.034 22.653 1.00 87.31 91 PRO A C 1
ATOM 677 O O . PRO A 1 91 ? -15.681 11.809 23.788 1.00 87.31 91 PRO A O 1
ATOM 680 N N . GLN A 1 92 ? -16.005 11.928 21.563 1.00 90.12 92 GLN A N 1
ATOM 681 C CA . GLN A 1 92 ? -17.382 11.452 21.539 1.00 90.12 92 GLN A CA 1
ATOM 682 C C . GLN A 1 92 ? -17.618 10.687 20.240 1.00 90.12 92 GLN A C 1
ATOM 684 O O . GLN A 1 92 ? -17.009 10.983 19.212 1.00 90.12 92 GLN A O 1
ATOM 689 N N . GLY A 1 93 ? -18.499 9.694 20.277 1.00 91.12 93 GLY A N 1
ATOM 690 C CA . GLY A 1 93 ? -18.894 8.953 19.087 1.00 91.12 93 GLY A CA 1
ATOM 691 C C . GLY A 1 93 ? -19.960 9.697 18.285 1.00 91.12 93 GLY A C 1
ATOM 692 O O . GLY A 1 93 ? -21.054 9.933 18.790 1.00 91.12 93 GLY A O 1
ATOM 693 N N . ARG A 1 94 ? -19.682 9.999 17.013 1.00 91.06 94 ARG A N 1
ATOM 694 C CA . ARG A 1 94 ? -20.677 10.507 16.051 1.00 91.06 94 ARG A CA 1
ATOM 695 C C . ARG A 1 94 ? -21.506 9.390 15.430 1.00 91.06 94 ARG A C 1
ATOM 697 O O . ARG A 1 94 ? -22.704 9.551 15.206 1.00 91.06 94 ARG A O 1
ATOM 704 N N . LYS A 1 95 ? -20.857 8.273 15.101 1.00 92.25 95 LYS A N 1
ATOM 705 C CA . LYS A 1 95 ? -21.469 7.108 14.452 1.00 92.25 95 LYS A CA 1
ATOM 706 C C . LYS A 1 95 ? -21.018 5.858 15.185 1.00 92.25 95 LYS A C 1
ATOM 708 O O . LYS A 1 95 ? -19.823 5.595 15.264 1.00 92.25 95 LYS A O 1
ATOM 713 N N . TYR A 1 96 ? -21.971 5.096 15.704 1.00 94.25 96 TYR A N 1
ATOM 714 C CA . TYR A 1 96 ? -21.709 3.771 16.252 1.00 94.25 96 TYR A CA 1
ATOM 715 C C . TYR A 1 96 ? -21.374 2.797 15.118 1.00 94.25 96 TYR A C 1
ATOM 717 O O . TYR A 1 96 ? -22.086 2.749 14.112 1.00 94.25 96 TYR A O 1
ATOM 725 N N . LEU A 1 97 ? -20.277 2.058 15.272 1.00 93.31 97 LEU A N 1
ATOM 726 C CA . LEU A 1 97 ? -19.786 1.101 14.283 1.00 93.31 97 LEU A CA 1
ATOM 727 C C . LEU A 1 97 ? -20.124 -0.325 14.709 1.00 93.31 97 LEU A C 1
ATOM 729 O O . LEU A 1 97 ? -20.688 -1.073 13.919 1.00 93.31 97 LEU A O 1
ATOM 733 N N . GLY A 1 98 ? -19.861 -0.681 15.965 1.00 94.12 98 GLY A N 1
ATOM 734 C CA . GLY A 1 98 ? -20.161 -2.010 16.484 1.00 94.12 98 GLY A CA 1
ATOM 735 C C . GLY A 1 98 ? -19.681 -2.211 17.916 1.00 94.12 98 GLY A C 1
ATOM 736 O O . GLY A 1 98 ? -18.934 -1.389 18.443 1.00 94.12 98 GLY A O 1
ATOM 737 N N . SER A 1 99 ? -20.099 -3.327 18.510 1.00 95.44 99 SER A N 1
ATOM 738 C CA . SER A 1 99 ? -19.672 -3.788 19.831 1.00 95.44 99 SER A CA 1
ATOM 739 C C . SER A 1 99 ? -18.900 -5.089 19.682 1.00 95.44 99 SER A C 1
ATOM 741 O O . SER A 1 99 ? -19.338 -6.000 18.973 1.00 95.44 99 SER A O 1
ATOM 743 N N . PHE A 1 100 ? -17.796 -5.206 20.406 1.00 97.12 100 PHE A N 1
ATOM 744 C CA . PHE A 1 100 ? -16.957 -6.396 20.435 1.00 97.12 100 PHE A CA 1
ATOM 745 C C . PHE A 1 100 ? -16.744 -6.826 21.879 1.00 97.12 100 PHE A C 1
ATOM 747 O O . PHE A 1 100 ? -16.554 -5.992 22.756 1.00 97.12 100 PHE A O 1
ATOM 754 N N . VAL A 1 101 ? -16.803 -8.125 22.144 1.00 97.00 101 VAL A N 1
ATOM 755 C CA . VAL A 1 101 ? -16.539 -8.654 23.486 1.00 97.00 101 VAL A CA 1
ATOM 756 C C . VAL A 1 101 ? -15.034 -8.893 23.605 1.00 97.00 101 VAL A C 1
ATOM 758 O O . VAL A 1 101 ? -14.481 -9.594 22.758 1.00 97.00 101 VAL A O 1
ATOM 761 N N . ASP A 1 102 ? -14.398 -8.314 24.626 1.00 96.25 102 ASP A N 1
ATOM 762 C CA . ASP A 1 102 ? -12.999 -8.592 25.000 1.00 96.25 102 ASP A CA 1
ATOM 763 C C . ASP A 1 102 ? -12.837 -10.091 25.259 1.00 96.25 102 ASP A C 1
ATOM 765 O O . ASP A 1 102 ? -13.706 -10.709 25.889 1.00 96.25 102 ASP A O 1
ATOM 769 N N . ASN A 1 103 ? -11.777 -10.698 24.725 1.00 93.94 103 ASN A N 1
ATOM 770 C CA . ASN A 1 103 ? -11.580 -12.153 24.741 1.00 93.94 103 ASN A CA 1
ATOM 771 C C . ASN A 1 103 ? -12.740 -12.958 24.104 1.00 93.94 103 ASN A C 1
ATOM 773 O O . ASN A 1 103 ? -12.898 -14.159 24.355 1.00 93.94 103 ASN A O 1
ATOM 777 N N . GLY A 1 104 ? -13.583 -12.310 23.297 1.00 93.00 104 GLY A N 1
ATOM 778 C CA . GLY A 1 104 ? -14.661 -12.934 22.539 1.00 93.00 104 GLY A CA 1
ATOM 779 C C . GLY A 1 104 ? -14.198 -13.482 21.182 1.00 93.00 104 GLY A C 1
ATOM 780 O O . GLY A 1 104 ? -13.039 -13.344 20.805 1.00 93.00 104 GLY A O 1
ATOM 781 N N . PRO A 1 105 ? -15.106 -14.074 20.385 1.00 93.25 105 PRO A N 1
ATOM 782 C CA . PRO A 1 105 ? -14.755 -14.685 19.097 1.00 93.25 105 PRO A CA 1
ATOM 783 C C . PRO A 1 105 ? -14.166 -13.725 18.052 1.00 93.25 105 PRO A C 1
ATOM 785 O O . PRO A 1 105 ? -13.492 -14.171 17.128 1.00 93.25 105 PRO A O 1
ATOM 788 N N . GLN A 1 106 ? -14.463 -12.426 18.158 1.00 94.38 106 GLN A N 1
ATOM 789 C CA . GLN A 1 106 ? -13.954 -11.391 17.252 1.00 94.38 106 GLN A CA 1
ATOM 790 C C . GLN A 1 106 ? -12.672 -10.712 17.754 1.00 94.38 106 GLN A C 1
ATOM 792 O O . GLN A 1 106 ? -12.123 -9.869 17.041 1.00 94.38 106 GLN A O 1
ATOM 797 N N . ASP A 1 107 ? -12.210 -11.064 18.954 1.00 96.88 107 ASP A N 1
ATOM 798 C CA . ASP A 1 107 ? -10.965 -10.570 19.523 1.00 96.88 107 ASP A CA 1
ATOM 799 C C . ASP A 1 107 ? -9.818 -11.523 19.190 1.00 96.88 107 ASP A C 1
ATOM 801 O O . ASP A 1 107 ? -9.895 -12.725 19.452 1.00 96.88 107 ASP A O 1
ATOM 805 N N . SER A 1 108 ? -8.751 -11.004 18.586 1.00 95.69 108 SER A N 1
ATOM 806 C CA . SER A 1 108 ? -7.562 -11.812 18.311 1.00 95.69 108 SER A CA 1
ATOM 807 C C . SER A 1 108 ? -6.491 -11.709 19.396 1.00 95.69 108 SER A C 1
ATOM 809 O O . SER A 1 108 ? -5.488 -12.415 19.287 1.00 95.69 108 SER A O 1
ATOM 811 N N . ASP A 1 109 ? -6.631 -10.810 20.374 1.00 95.50 109 ASP A N 1
ATOM 812 C CA . ASP A 1 109 ? -5.750 -10.767 21.542 1.00 95.50 109 ASP A CA 1
ATOM 813 C C . ASP A 1 109 ? -6.411 -11.569 22.680 1.00 95.50 109 ASP A C 1
ATOM 815 O O . ASP A 1 109 ? -7.544 -11.289 23.055 1.00 95.50 109 ASP A O 1
ATOM 819 N N . PRO A 1 110 ? -5.772 -12.634 23.198 1.00 93.06 110 PRO A N 1
ATOM 820 C CA . PRO A 1 110 ? -6.378 -13.476 24.228 1.00 93.06 110 PRO A CA 1
ATOM 821 C C . PRO A 1 110 ? -6.223 -12.912 25.651 1.00 93.06 110 PRO A C 1
ATOM 823 O O . PRO A 1 110 ? -6.667 -13.552 26.611 1.00 93.06 110 PRO A O 1
ATOM 826 N N . ALA A 1 111 ? -5.514 -11.797 25.840 1.00 94.69 111 ALA A N 1
ATOM 827 C CA . ALA A 1 111 ? -5.263 -11.238 27.161 1.00 94.69 111 ALA A CA 1
ATOM 828 C C . ALA A 1 111 ? -6.402 -10.306 27.594 1.00 94.69 111 ALA A C 1
ATOM 830 O O . ALA A 1 111 ? -6.584 -9.256 27.000 1.00 94.69 111 ALA A O 1
ATOM 831 N N . VAL A 1 112 ? -7.079 -10.636 28.703 1.00 94.62 112 VAL A N 1
ATOM 832 C CA . VAL A 1 112 ? -8.179 -9.813 29.242 1.00 94.62 112 VAL A CA 1
ATOM 833 C C . VAL A 1 112 ? -7.744 -8.355 29.410 1.00 94.62 112 VAL A C 1
ATOM 835 O O . VAL A 1 112 ? -6.711 -8.077 30.031 1.00 94.62 112 VAL A O 1
ATOM 838 N N . GLY A 1 113 ? -8.556 -7.430 28.905 1.00 94.44 113 GLY A N 1
ATOM 839 C CA . GLY A 1 113 ? -8.268 -5.998 28.903 1.00 94.44 113 GLY A CA 1
ATOM 840 C C . GLY A 1 113 ? -7.321 -5.560 27.783 1.00 94.44 113 GLY A C 1
ATOM 841 O O . GLY A 1 113 ? -6.883 -4.407 27.770 1.00 94.44 113 GLY A O 1
ATOM 842 N N . LYS A 1 114 ? -6.990 -6.441 26.838 1.00 96.31 114 LYS A N 1
ATOM 843 C CA . LYS A 1 114 ? -6.294 -6.121 25.591 1.00 96.31 114 LYS A CA 1
ATOM 844 C C . LYS A 1 114 ? -7.101 -6.681 24.441 1.00 96.31 114 LYS A C 1
ATOM 846 O O . LYS A 1 114 ? -7.463 -7.844 24.461 1.00 96.31 114 LYS A O 1
ATOM 851 N N . PHE A 1 115 ? -7.299 -5.859 23.421 1.00 97.38 115 PHE A N 1
ATOM 852 C CA . PHE A 1 115 ? -8.141 -6.238 22.303 1.00 97.38 115 PHE A CA 1
ATOM 853 C C . PHE A 1 115 ? -7.506 -5.937 20.955 1.00 97.38 115 PHE A C 1
ATOM 855 O O . PHE A 1 115 ? -6.732 -4.987 20.772 1.00 97.38 115 PHE A O 1
ATOM 862 N N . SER A 1 116 ? -7.907 -6.737 19.976 1.00 97.31 116 SER A N 1
ATOM 863 C CA . SER A 1 116 ? -7.576 -6.577 18.572 1.00 97.31 116 SER A CA 1
ATOM 864 C C . SER A 1 116 ? -8.787 -6.988 17.732 1.00 97.31 116 SER A C 1
ATOM 866 O O . SER A 1 116 ? -9.112 -8.174 17.629 1.00 97.31 116 SER A O 1
ATOM 868 N N . PHE A 1 117 ? -9.445 -6.014 17.094 1.00 96.44 117 PHE A N 1
ATOM 869 C CA . PHE A 1 117 ? -10.686 -6.215 16.332 1.00 96.44 117 PHE A CA 1
ATOM 870 C C . PHE A 1 117 ? -10.504 -5.973 14.834 1.00 96.44 117 PHE A C 1
ATOM 872 O O . PHE A 1 117 ? -9.728 -5.111 14.420 1.00 96.44 117 PHE A O 1
ATOM 879 N N . ASP A 1 118 ? -11.242 -6.731 14.018 1.00 93.31 118 ASP A N 1
ATOM 880 C CA . ASP A 1 118 ? -11.344 -6.514 12.573 1.00 93.31 118 ASP A CA 1
ATOM 881 C C . ASP A 1 118 ? -12.507 -5.566 12.277 1.00 93.31 118 ASP A C 1
ATOM 883 O O . ASP A 1 118 ? -13.665 -5.885 12.554 1.00 93.31 118 ASP A O 1
ATOM 887 N N . LEU A 1 119 ? -12.198 -4.409 11.699 1.00 90.81 119 LEU A N 1
ATOM 888 C CA . LEU A 1 119 ? -13.176 -3.403 11.316 1.00 90.81 119 LEU A CA 1
ATOM 889 C C . LEU A 1 119 ? -13.508 -3.404 9.813 1.00 90.81 119 LEU A C 1
ATOM 891 O O . LEU A 1 119 ? -14.187 -2.495 9.343 1.00 90.81 119 LEU A O 1
ATOM 895 N N . SER A 1 120 ? -13.063 -4.403 9.046 1.00 87.56 120 SER A N 1
ATOM 896 C CA . SER A 1 120 ? -13.204 -4.447 7.580 1.00 87.56 120 SER A CA 1
ATOM 897 C C . SER A 1 120 ? -14.651 -4.411 7.088 1.00 87.56 120 SER A C 1
ATOM 899 O O . SER A 1 120 ? -14.914 -3.928 5.989 1.00 87.56 120 SER A O 1
ATOM 901 N N . ALA A 1 121 ? -15.595 -4.885 7.903 1.00 86.44 121 ALA A N 1
ATOM 902 C CA . ALA A 1 121 ? -17.020 -4.884 7.589 1.00 86.44 121 ALA A CA 1
ATOM 903 C C . ALA A 1 121 ? -17.717 -3.533 7.844 1.00 86.44 121 ALA A C 1
ATOM 905 O O . ALA A 1 121 ? -18.901 -3.394 7.532 1.00 86.44 121 ALA A O 1
ATOM 906 N N . PHE A 1 122 ? -17.022 -2.548 8.422 1.00 85.38 122 PHE A N 1
ATOM 907 C CA . PHE A 1 122 ? -17.615 -1.280 8.838 1.00 85.38 122 PHE A CA 1
ATOM 908 C C . PHE A 1 122 ? -17.126 -0.116 7.981 1.00 85.38 122 PHE A C 1
ATOM 910 O O . PHE A 1 122 ? -15.946 0.027 7.675 1.00 85.38 122 PHE A O 1
ATOM 917 N N . ASP A 1 123 ? -18.056 0.773 7.646 1.00 82.56 123 ASP A N 1
ATOM 918 C CA . ASP A 1 123 ? -17.744 2.041 6.999 1.00 82.56 123 ASP A CA 1
ATOM 919 C C . ASP A 1 123 ? -17.276 3.066 8.044 1.00 82.56 123 ASP A C 1
ATOM 921 O O . ASP A 1 123 ? -18.092 3.707 8.721 1.00 82.56 123 ASP A O 1
ATOM 925 N N . LEU A 1 124 ? -15.953 3.193 8.173 1.00 75.81 124 LEU A N 1
ATOM 926 C CA . LEU A 1 124 ? -15.283 4.131 9.079 1.00 75.81 124 LEU A CA 1
ATOM 927 C C . LEU A 1 124 ? -15.292 5.580 8.561 1.00 75.81 124 LEU A C 1
ATOM 929 O O . LEU A 1 124 ? -15.020 6.512 9.322 1.00 75.81 124 LEU A O 1
ATOM 933 N N . GLY A 1 125 ? -15.589 5.786 7.272 1.00 72.00 125 GLY A N 1
ATOM 934 C CA . GLY A 1 125 ? -15.350 7.054 6.588 1.00 72.00 125 GLY A CA 1
ATOM 935 C C . GLY A 1 125 ? -13.888 7.535 6.703 1.00 72.00 125 GLY A C 1
ATOM 936 O O . GLY A 1 125 ? -12.995 6.764 7.045 1.00 72.00 125 GLY A O 1
ATOM 937 N N . PRO A 1 126 ? -13.616 8.828 6.448 1.00 68.88 126 PRO A N 1
ATOM 938 C CA . PRO A 1 126 ? -12.276 9.416 6.574 1.00 68.88 126 PRO A CA 1
ATOM 939 C C . PRO A 1 126 ? -11.910 9.826 8.017 1.00 68.88 126 PRO A C 1
ATOM 941 O O . PRO A 1 126 ? -10.955 10.571 8.224 1.00 68.88 126 PRO A O 1
ATOM 944 N N . GLY A 1 127 ? -12.713 9.437 9.012 1.00 74.81 127 GLY A N 1
ATOM 945 C CA . GLY A 1 127 ? -12.628 9.963 10.377 1.00 74.81 127 GLY A CA 1
ATOM 946 C C . GLY A 1 127 ? -11.739 9.134 11.304 1.00 74.81 127 GLY A C 1
ATOM 947 O O . GLY A 1 127 ? -11.478 7.961 11.051 1.00 74.81 127 GLY A O 1
ATOM 948 N N . LEU A 1 128 ? -11.316 9.742 12.415 1.00 88.50 128 LEU A N 1
ATOM 949 C CA . LEU A 1 128 ? -10.677 9.014 13.514 1.00 88.50 128 LEU A CA 1
ATOM 950 C C . LEU A 1 128 ? -11.687 8.084 14.204 1.00 88.50 128 LEU A C 1
ATOM 952 O O . LEU A 1 128 ? -12.900 8.299 14.138 1.00 88.50 128 LEU A O 1
ATOM 956 N N . VAL A 1 129 ? -11.180 7.082 14.913 1.00 93.00 129 VAL A N 1
ATOM 957 C CA . VAL A 1 129 ? -11.972 6.119 15.688 1.00 93.00 129 VAL A CA 1
ATOM 958 C C . VAL A 1 129 ? -11.748 6.357 17.178 1.00 93.00 129 VAL A C 1
ATOM 960 O O . VAL A 1 129 ? -10.627 6.628 17.599 1.00 93.00 129 VAL A O 1
ATOM 963 N N . THR A 1 130 ? -12.803 6.246 17.980 1.00 94.56 130 THR A N 1
ATOM 964 C CA . THR A 1 130 ? -12.763 6.268 19.452 1.00 94.56 130 THR A CA 1
ATOM 965 C C . THR A 1 130 ? -13.594 5.108 19.997 1.00 94.56 130 THR A C 1
ATOM 967 O O . THR A 1 130 ? -14.460 4.578 19.294 1.00 94.56 130 THR A O 1
ATOM 970 N N . VAL A 1 131 ? -13.326 4.685 21.231 1.00 97.12 131 VAL A N 1
ATOM 971 C CA . VAL A 1 131 ? -14.035 3.567 21.863 1.00 97.12 131 VAL A CA 1
ATOM 972 C C . VAL A 1 131 ? -14.493 3.896 23.275 1.00 97.12 131 VAL A C 1
ATOM 974 O O . VAL A 1 131 ? -13.908 4.747 23.943 1.00 97.12 131 VAL A O 1
ATOM 977 N N . THR A 1 132 ? -15.490 3.163 23.756 1.00 96.81 132 THR A N 1
ATOM 978 C CA . THR A 1 132 ? -15.782 3.019 25.188 1.00 96.81 132 THR A CA 1
ATOM 979 C C . THR A 1 132 ? -15.618 1.559 25.597 1.00 96.81 132 THR A C 1
ATOM 981 O O . THR A 1 132 ? -15.830 0.651 24.795 1.00 96.81 132 THR A O 1
ATOM 984 N N . ALA A 1 133 ? -15.245 1.323 26.854 1.00 96.75 133 ALA A N 1
ATOM 985 C CA . ALA A 1 133 ? -15.295 0.005 27.472 1.00 96.75 133 ALA A CA 1
ATOM 986 C C . ALA A 1 133 ? -16.514 -0.076 28.393 1.00 96.75 133 ALA A C 1
ATOM 988 O O . ALA A 1 133 ? -16.728 0.781 29.255 1.00 96.75 133 ALA A O 1
ATOM 989 N N . ASN A 1 134 ? -17.315 -1.117 28.209 1.00 96.88 134 ASN A N 1
ATOM 990 C CA . ASN A 1 134 ? -18.539 -1.366 28.951 1.00 96.88 134 ASN A CA 1
ATOM 991 C C . ASN A 1 134 ? -18.370 -2.617 29.807 1.00 96.88 134 ASN A C 1
ATOM 993 O O . ASN A 1 134 ? -18.221 -3.719 29.287 1.00 96.88 134 ASN A O 1
ATOM 997 N N . TYR A 1 135 ? -18.435 -2.451 31.119 1.00 97.25 135 TYR A N 1
ATOM 998 C CA . TYR A 1 135 ? -18.270 -3.516 32.099 1.00 97.25 135 TYR A CA 1
ATOM 999 C C . TYR A 1 135 ? -19.649 -3.993 32.534 1.00 97.25 135 TYR A C 1
ATOM 1001 O O . TYR A 1 135 ? -20.413 -3.227 33.124 1.00 97.25 135 TYR A O 1
ATOM 1009 N N . SER A 1 136 ? -19.994 -5.239 32.220 1.00 97.31 136 SER A N 1
ATOM 1010 C CA . SER A 1 136 ? -21.311 -5.824 32.467 1.00 97.31 136 SER A CA 1
ATOM 1011 C C . SER A 1 136 ? -21.249 -6.933 33.510 1.00 97.31 136 SER A C 1
ATOM 1013 O O . SER A 1 136 ? -20.430 -7.849 33.418 1.00 97.31 136 SER A O 1
ATOM 1015 N N . ALA A 1 137 ? -22.161 -6.876 34.483 1.00 97.56 137 ALA A N 1
ATOM 1016 C CA . ALA A 1 137 ? -22.374 -7.955 35.450 1.00 97.56 137 ALA A CA 1
ATOM 1017 C C . ALA A 1 137 ? -23.261 -9.087 34.910 1.00 97.56 137 ALA A C 1
ATOM 1019 O O . ALA A 1 137 ? -23.394 -10.134 35.542 1.00 97.56 137 ALA A O 1
ATOM 1020 N N . ASP A 1 138 ? -23.887 -8.861 33.758 1.00 97.12 138 ASP A N 1
ATOM 1021 C CA . ASP A 1 138 ? -24.762 -9.806 33.075 1.00 97.12 138 ASP A CA 1
ATOM 1022 C C . ASP A 1 138 ? -24.098 -10.290 31.770 1.00 97.12 138 ASP A C 1
ATOM 1024 O O . ASP A 1 138 ? -23.208 -9.599 31.254 1.00 97.12 138 ASP A O 1
ATOM 1028 N N . PRO A 1 139 ? -24.488 -11.459 31.221 1.00 94.75 139 PRO A N 1
ATOM 1029 C CA . PRO A 1 139 ? -23.897 -11.990 29.992 1.00 94.75 139 PRO A CA 1
ATOM 1030 C C . PRO A 1 139 ? -23.976 -11.003 28.811 1.00 94.75 139 PRO A C 1
ATOM 1032 O O . PRO A 1 139 ? -24.977 -10.282 28.696 1.00 94.75 139 PRO A O 1
ATOM 1035 N N . PRO A 1 140 ? -22.981 -10.979 27.901 1.00 91.62 140 PRO A N 1
ATOM 1036 C CA . PRO A 1 140 ? -23.031 -10.149 26.698 1.00 91.62 140 PRO A CA 1
ATOM 1037 C C . PRO A 1 140 ? -24.329 -10.344 25.899 1.00 91.62 140 PRO A C 1
ATOM 1039 O O . PRO A 1 140 ? -24.807 -11.465 25.734 1.00 91.62 140 PRO A O 1
ATOM 1042 N N . GLY A 1 141 ? -24.916 -9.245 25.417 1.00 88.50 141 GLY A N 1
ATOM 1043 C CA . GLY A 1 141 ? -26.199 -9.251 24.699 1.00 88.50 141 GLY A CA 1
ATOM 1044 C C . GLY A 1 141 ? -27.449 -9.209 25.592 1.00 88.50 141 GLY A C 1
ATOM 1045 O O . GLY A 1 141 ? -28.565 -9.157 25.073 1.00 88.50 141 GLY A O 1
ATOM 1046 N N . THR A 1 142 ? -27.300 -9.185 26.921 1.00 93.31 142 THR A N 1
ATOM 1047 C CA . THR A 1 142 ? -28.439 -9.036 27.840 1.00 93.31 142 THR A CA 1
ATOM 1048 C C . THR A 1 142 ? -29.071 -7.649 27.711 1.00 93.31 142 THR A C 1
ATOM 1050 O O . THR A 1 142 ? -28.455 -6.626 28.012 1.00 93.31 142 THR A O 1
ATOM 1053 N N . HIS A 1 143 ? -30.340 -7.599 27.308 1.00 91.75 143 HIS A N 1
ATOM 1054 C CA . HIS A 1 143 ? -31.096 -6.350 27.250 1.00 91.75 143 HIS A CA 1
ATOM 1055 C C . HIS A 1 143 ? -31.292 -5.757 28.656 1.00 91.75 143 HIS A C 1
ATOM 1057 O O . HIS A 1 143 ? -31.774 -6.446 29.555 1.00 91.75 143 HIS A O 1
ATOM 1063 N N . LYS A 1 144 ? -30.963 -4.466 28.824 1.00 90.44 144 LYS A N 1
ATOM 1064 C CA . LYS A 1 144 ? -30.956 -3.757 30.123 1.00 90.44 144 LYS A CA 1
ATOM 1065 C C . LYS A 1 144 ? -30.060 -4.427 31.177 1.00 90.44 144 LYS A C 1
ATOM 1067 O O . LYS A 1 144 ? -30.388 -4.406 32.363 1.00 90.44 144 LYS A O 1
ATOM 1072 N N . GLY A 1 145 ? -28.946 -5.015 30.737 1.00 91.06 145 GLY A N 1
ATOM 1073 C CA . GLY A 1 145 ? -27.907 -5.503 31.636 1.00 91.06 145 GLY A CA 1
ATOM 1074 C C . GLY A 1 145 ? -27.386 -4.400 32.562 1.00 91.06 145 GLY A C 1
ATOM 1075 O O . GLY A 1 145 ? -27.428 -3.207 32.249 1.00 91.06 145 GLY A O 1
ATOM 1076 N N . ARG A 1 146 ? -26.908 -4.807 33.734 1.00 95.94 146 ARG A N 1
ATOM 1077 C CA . ARG A 1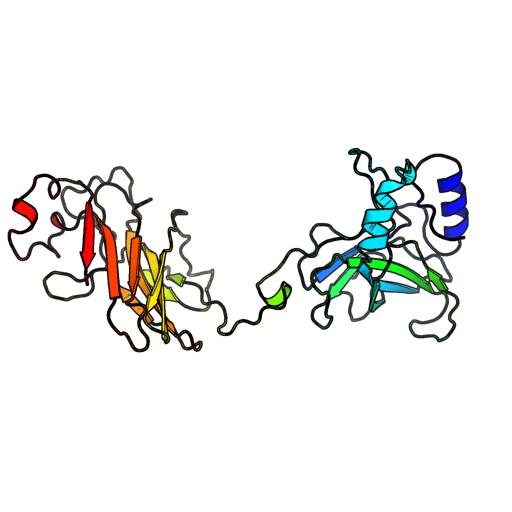 146 ? -26.212 -3.943 34.685 1.00 95.94 146 ARG A CA 1
ATOM 1078 C C . ARG A 1 146 ? -24.833 -3.657 34.114 1.00 95.94 146 ARG A C 1
ATOM 1080 O O . ARG A 1 146 ? -23.935 -4.496 34.198 1.00 95.94 146 ARG A O 1
ATOM 1087 N N . THR A 1 147 ? -24.690 -2.474 33.536 1.00 95.19 147 THR A N 1
ATOM 1088 C CA . THR A 1 147 ? -23.490 -2.081 32.804 1.00 95.19 147 THR A CA 1
ATOM 1089 C C . THR A 1 147 ? -22.984 -0.731 33.286 1.00 95.19 147 THR A C 1
ATOM 1091 O O . THR A 1 147 ? -23.763 0.195 33.513 1.00 95.19 147 THR A O 1
ATOM 1094 N N . HIS A 1 148 ? -21.668 -0.630 33.432 1.00 94.81 148 HIS A N 1
ATOM 1095 C CA . HIS A 1 148 ? -20.955 0.624 33.609 1.00 94.81 148 HIS A CA 1
ATOM 1096 C C . HIS A 1 148 ? -20.147 0.926 32.347 1.00 94.81 148 HIS A C 1
ATOM 1098 O O . HIS A 1 148 ? -19.393 0.073 31.885 1.00 94.81 148 HIS A O 1
ATOM 1104 N N . THR A 1 149 ? -20.280 2.137 31.814 1.00 93.81 149 THR A N 1
ATOM 1105 C CA . THR A 1 149 ? -19.573 2.585 30.607 1.00 93.81 149 THR A CA 1
ATOM 1106 C C . THR A 1 149 ? -18.459 3.547 30.998 1.00 93.81 149 THR A C 1
ATOM 1108 O O . THR A 1 149 ? -18.702 4.509 31.728 1.00 93.81 149 THR A O 1
ATOM 1111 N N . SER A 1 150 ? -17.246 3.293 30.508 1.00 91.12 150 SER A N 1
ATOM 1112 C CA . SER A 1 150 ? -16.107 4.194 30.677 1.00 91.12 150 SER A CA 1
ATOM 1113 C C . SER A 1 150 ? -16.302 5.510 29.919 1.00 91.12 150 SER A C 1
ATOM 1115 O O . SER A 1 150 ? -17.192 5.657 29.081 1.00 91.12 150 SER A O 1
ATOM 1117 N N . ASN A 1 151 ? -15.387 6.456 30.133 1.00 88.06 151 ASN A N 1
ATOM 1118 C CA . ASN A 1 151 ? -15.224 7.561 29.191 1.00 88.06 151 ASN A CA 1
ATOM 1119 C C . ASN A 1 151 ? -14.752 7.045 27.821 1.00 88.06 151 ASN A C 1
ATOM 1121 O O . ASN A 1 151 ? -14.198 5.945 27.715 1.00 88.06 151 ASN A O 1
ATOM 1125 N N . PHE A 1 152 ? -14.944 7.873 26.793 1.00 91.94 152 PHE A N 1
ATOM 1126 C CA . PHE A 1 152 ? -14.354 7.650 25.479 1.00 91.94 152 PHE A CA 1
ATOM 1127 C C . PHE A 1 152 ? -12.826 7.702 25.549 1.00 91.94 152 PHE A C 1
ATOM 1129 O O . PHE A 1 152 ? -12.257 8.536 26.257 1.00 91.94 152 PHE A O 1
ATOM 1136 N N . SER A 1 153 ? -12.173 6.834 24.781 1.00 90.81 153 SER A N 1
ATOM 1137 C CA . SER A 1 153 ? -10.734 6.892 24.550 1.00 90.81 153 SER A CA 1
ATOM 1138 C C . SER A 1 153 ? -10.355 8.152 23.781 1.00 90.81 153 SER A C 1
ATOM 1140 O O . SER A 1 153 ? -11.140 8.670 22.975 1.00 90.81 153 SER A O 1
ATOM 1142 N N . ASN A 1 154 ? -9.096 8.569 23.906 1.00 87.62 154 ASN A N 1
ATOM 1143 C CA . ASN A 1 154 ? -8.525 9.444 22.889 1.00 87.62 154 ASN A CA 1
ATOM 1144 C C . ASN A 1 154 ? -8.646 8.775 21.508 1.00 87.62 154 ASN A C 1
ATOM 1146 O O . ASN A 1 154 ? -8.493 7.549 21.398 1.00 87.62 154 ASN A O 1
ATOM 1150 N N . PRO A 1 155 ? -8.992 9.547 20.468 1.00 89.44 155 PRO A N 1
ATOM 1151 C CA . PRO A 1 155 ? -9.226 8.990 19.155 1.00 89.44 155 PRO A CA 1
ATOM 1152 C C . PRO A 1 155 ? -7.913 8.649 18.456 1.00 89.44 155 PRO A C 1
ATOM 1154 O O . PRO A 1 155 ? -6.896 9.312 18.658 1.00 89.44 155 PRO A O 1
ATOM 1157 N N . VAL A 1 156 ? -7.953 7.654 17.575 1.00 88.50 156 VAL A N 1
ATOM 1158 C CA . VAL A 1 156 ? -6.813 7.261 16.747 1.00 88.50 156 VAL A CA 1
ATOM 1159 C C . VAL A 1 156 ? -7.197 7.238 15.274 1.00 88.50 156 VAL A C 1
ATOM 1161 O O . VAL A 1 156 ? -8.312 6.865 14.905 1.00 88.50 156 VAL A O 1
ATOM 1164 N N . GLY A 1 157 ? -6.261 7.639 14.420 1.00 85.88 157 GLY A N 1
ATOM 1165 C CA . GLY A 1 157 ? -6.345 7.365 12.993 1.00 85.88 157 GLY A CA 1
ATOM 1166 C C . GLY A 1 157 ? -5.836 5.956 12.736 1.00 85.88 157 GLY A C 1
ATOM 1167 O O . GLY A 1 157 ? -4.779 5.587 13.242 1.00 85.88 157 GLY A O 1
ATOM 1168 N N . LEU A 1 158 ? -6.565 5.168 11.951 1.00 82.81 158 LEU A N 1
ATOM 1169 C CA . LEU A 1 158 ? -6.027 3.895 11.487 1.00 82.81 158 LEU A CA 1
ATOM 1170 C C . LEU A 1 158 ? -5.036 4.169 10.363 1.00 82.81 158 LEU A C 1
ATOM 1172 O O . LEU A 1 158 ? -5.380 4.811 9.370 1.00 82.81 158 LEU A O 1
ATOM 1176 N N . ILE A 1 159 ? -3.813 3.672 10.517 1.00 79.44 159 ILE A N 1
ATOM 1177 C CA . ILE A 1 159 ? -2.798 3.756 9.473 1.00 79.44 159 ILE A CA 1
ATOM 1178 C C . ILE A 1 159 ? -3.330 2.985 8.255 1.00 79.44 159 ILE A C 1
ATOM 1180 O O . ILE A 1 159 ? -3.698 1.810 8.397 1.00 79.44 159 ILE A O 1
ATOM 1184 N N . PRO A 1 160 ? -3.403 3.615 7.067 1.00 68.19 160 PRO A N 1
ATOM 1185 C CA . PRO A 1 160 ? -3.801 2.922 5.856 1.00 68.19 160 PRO A CA 1
ATOM 1186 C C . PRO A 1 160 ? -2.904 1.710 5.599 1.00 68.19 160 PRO A C 1
ATOM 1188 O O . PRO A 1 160 ? -1.683 1.831 5.593 1.00 68.19 160 PRO A O 1
ATOM 1191 N N . ASN A 1 161 ? -3.508 0.548 5.368 1.00 58.78 161 ASN A N 1
ATOM 1192 C CA . ASN A 1 161 ? -2.792 -0.703 5.082 1.00 58.78 161 ASN A CA 1
ATOM 1193 C C . ASN A 1 161 ? -2.887 -1.095 3.594 1.00 58.78 161 ASN A C 1
ATOM 1195 O O . ASN A 1 161 ? -2.614 -2.228 3.212 1.00 58.78 161 ASN A O 1
ATOM 1199 N N . GLY A 1 162 ? -3.350 -0.166 2.752 1.00 61.56 162 GLY A N 1
ATOM 1200 C CA . GLY A 1 162 ? -3.557 -0.342 1.315 1.00 61.56 162 GLY A CA 1
ATOM 1201 C C . GLY A 1 162 ? -4.647 0.593 0.792 1.00 61.56 162 GLY A C 1
ATOM 1202 O O . GLY A 1 162 ? -5.334 1.253 1.563 1.00 61.56 162 GLY A O 1
ATOM 1203 N N . VAL A 1 163 ? -4.860 0.660 -0.521 1.00 62.12 163 VAL A N 1
ATOM 1204 C CA . VAL A 1 163 ? -5.893 1.552 -1.094 1.00 62.12 163 VAL A CA 1
ATOM 1205 C C . VAL A 1 163 ? -7.315 1.199 -0.616 1.00 62.12 163 VAL A C 1
ATOM 1207 O O . VAL A 1 163 ? -8.162 2.082 -0.483 1.00 62.12 163 VAL A O 1
ATOM 1210 N N . SER A 1 164 ? -7.568 -0.063 -0.248 1.00 59.88 164 SER A N 1
ATOM 1211 C CA . SER A 1 164 ? -8.851 -0.496 0.325 1.00 59.88 164 SER A CA 1
ATOM 1212 C C . SER A 1 164 ? -9.181 0.160 1.661 1.00 59.88 164 SER A C 1
ATOM 1214 O O . SER A 1 164 ? -10.358 0.340 1.967 1.00 59.88 164 SER A O 1
ATOM 1216 N N . SER A 1 165 ? -8.181 0.583 2.441 1.00 59.00 165 SER A N 1
ATOM 1217 C CA . SER A 1 165 ? -8.424 1.236 3.732 1.00 59.00 165 SER A CA 1
ATOM 1218 C C . SER A 1 165 ? -8.914 2.674 3.616 1.00 59.00 165 SER A C 1
ATOM 1220 O O . SER A 1 165 ? -9.293 3.269 4.618 1.00 59.00 165 SER A O 1
ATOM 1222 N N . VAL A 1 166 ? -8.881 3.250 2.414 1.00 60.97 166 VAL A N 1
ATOM 1223 C CA . VAL A 1 166 ? -9.400 4.595 2.129 1.00 60.97 166 VAL A CA 1
ATOM 1224 C C . VAL A 1 166 ? -10.625 4.547 1.211 1.00 60.97 166 VAL A C 1
ATOM 1226 O O . VAL A 1 166 ? -10.952 5.526 0.547 1.00 60.97 166 VAL A O 1
ATOM 1229 N N . GLY A 1 167 ? -11.305 3.396 1.153 1.00 60.47 167 GLY A N 1
ATOM 1230 C CA . GLY A 1 167 ? -12.514 3.212 0.348 1.00 60.47 167 GLY A CA 1
ATOM 1231 C C . GLY A 1 167 ? -12.259 3.125 -1.159 1.00 60.47 167 GLY A C 1
ATOM 1232 O O . GLY A 1 167 ? -13.210 3.173 -1.939 1.00 60.47 167 GLY A O 1
ATOM 1233 N N . LEU A 1 168 ? -11.000 2.987 -1.588 1.00 63.72 168 LEU A N 1
ATOM 1234 C CA . LEU A 1 168 ? -10.673 2.731 -2.986 1.00 63.72 168 LEU A CA 1
ATOM 1235 C C . LEU A 1 168 ? -10.717 1.230 -3.253 1.00 63.72 168 LEU A C 1
ATOM 1237 O O . LEU A 1 168 ? -10.244 0.415 -2.465 1.00 63.72 168 LEU A O 1
ATOM 1241 N N . THR A 1 169 ? -11.267 0.853 -4.397 1.00 63.44 169 THR A N 1
ATOM 1242 C CA . THR A 1 169 ? -11.224 -0.530 -4.865 1.00 63.44 169 THR A CA 1
ATOM 1243 C C . THR A 1 169 ? -10.156 -0.659 -5.934 1.00 63.44 169 THR A C 1
ATOM 1245 O O . THR A 1 169 ? -10.020 0.189 -6.817 1.00 63.44 169 THR A O 1
ATOM 1248 N N . HIS A 1 170 ? -9.379 -1.732 -5.849 1.00 62.62 170 HIS A N 1
ATOM 1249 C CA . HIS A 1 170 ? -8.499 -2.121 -6.933 1.00 62.62 170 HIS A CA 1
ATOM 1250 C C . HIS A 1 170 ? -9.357 -2.486 -8.149 1.00 62.62 170 HIS A C 1
ATOM 1252 O O . HIS A 1 170 ? -10.113 -3.454 -8.097 1.00 62.62 170 HIS A O 1
ATOM 1258 N N . ILE A 1 171 ? -9.223 -1.744 -9.252 1.00 64.44 171 ILE A N 1
ATOM 1259 C CA . ILE A 1 171 ? -9.709 -2.213 -10.562 1.00 64.44 171 ILE A CA 1
ATOM 1260 C C . ILE A 1 171 ? -8.899 -3.454 -10.980 1.00 64.44 171 ILE A C 1
ATOM 1262 O O . ILE A 1 171 ? -9.422 -4.369 -11.610 1.00 64.44 171 ILE A O 1
ATOM 1266 N N . VAL A 1 172 ? -7.628 -3.500 -10.567 1.00 64.31 172 VAL A N 1
ATOM 1267 C CA . VAL A 1 172 ? -6.667 -4.583 -10.793 1.00 64.31 172 VAL A CA 1
ATOM 1268 C C . VAL A 1 172 ? -5.881 -4.784 -9.500 1.00 64.31 172 VAL A C 1
ATOM 1270 O O . VAL A 1 172 ? -5.397 -3.779 -8.975 1.00 64.31 172 VAL A O 1
ATOM 1273 N N . PRO A 1 173 ? -5.737 -6.011 -8.968 1.00 68.25 173 PRO A N 1
ATOM 1274 C CA . PRO A 1 173 ? -4.842 -6.253 -7.841 1.00 68.25 173 PRO A CA 1
ATOM 1275 C C . PRO A 1 173 ? -3.421 -5.777 -8.153 1.00 68.25 173 PRO A C 1
ATOM 1277 O O . PRO A 1 173 ? -2.949 -5.949 -9.281 1.00 68.25 173 PRO A O 1
ATOM 1280 N N . ASP A 1 174 ? -2.736 -5.229 -7.149 1.00 68.75 174 ASP A N 1
ATOM 1281 C CA . ASP A 1 174 ? -1.335 -4.840 -7.283 1.00 68.75 174 ASP A CA 1
ATOM 1282 C C . ASP A 1 174 ? -0.485 -6.021 -7.762 1.00 68.75 174 ASP A C 1
ATOM 1284 O O . ASP A 1 174 ? -0.553 -7.138 -7.240 1.00 68.75 174 ASP A O 1
ATOM 1288 N N . MET A 1 175 ? 0.344 -5.757 -8.768 1.00 75.75 175 MET A N 1
ATOM 1289 C CA . MET A 1 175 ? 1.247 -6.736 -9.349 1.00 75.75 175 MET A CA 1
ATOM 1290 C C . MET A 1 175 ? 2.675 -6.278 -9.123 1.00 75.75 175 MET A C 1
ATOM 1292 O O . MET A 1 175 ? 3.144 -5.316 -9.728 1.00 75.75 175 MET A O 1
ATOM 1296 N N . LEU A 1 176 ? 3.372 -6.993 -8.249 1.00 80.62 176 LEU A N 1
ATOM 1297 C CA . LEU A 1 176 ? 4.768 -6.706 -7.969 1.00 80.62 176 LEU A CA 1
ATOM 1298 C C . LEU A 1 176 ? 5.630 -7.087 -9.170 1.00 80.62 176 LEU A C 1
ATOM 1300 O O . LEU A 1 176 ? 5.419 -8.129 -9.793 1.00 80.62 176 LEU A O 1
ATOM 1304 N N . LEU A 1 177 ? 6.619 -6.248 -9.459 1.00 85.06 177 LEU A N 1
ATOM 1305 C CA . LEU A 1 177 ? 7.688 -6.539 -10.404 1.00 85.06 177 LEU A CA 1
ATOM 1306 C C . LEU A 1 177 ? 8.962 -6.822 -9.610 1.00 85.06 177 LEU A C 1
ATOM 1308 O O . LEU A 1 177 ? 9.319 -6.055 -8.715 1.00 85.06 177 LEU A O 1
ATOM 1312 N N . TRP A 1 178 ? 9.634 -7.932 -9.894 1.00 86.12 178 TRP A N 1
ATOM 1313 C CA . TRP A 1 178 ? 10.753 -8.400 -9.080 1.00 86.12 178 TRP A CA 1
ATOM 1314 C C . TRP A 1 178 ? 11.738 -9.246 -9.884 1.00 86.12 178 TRP A C 1
ATOM 1316 O O . TRP A 1 178 ? 11.414 -9.777 -10.944 1.00 86.12 178 TRP A O 1
ATOM 1326 N N . TYR A 1 179 ? 12.966 -9.362 -9.380 1.00 86.62 179 TYR A N 1
ATOM 1327 C CA . TYR A 1 179 ? 14.007 -10.166 -10.014 1.00 86.62 179 TYR A CA 1
ATOM 1328 C C . TYR A 1 179 ? 14.179 -11.499 -9.293 1.00 86.62 179 TYR A C 1
ATOM 1330 O O . TYR A 1 179 ? 14.325 -11.544 -8.069 1.00 86.62 179 TYR A O 1
ATOM 1338 N N . ASN A 1 180 ? 14.154 -12.581 -10.062 1.00 88.19 180 ASN A N 1
ATOM 1339 C CA . ASN A 1 180 ? 14.289 -13.939 -9.572 1.00 88.19 180 ASN A CA 1
ATOM 1340 C C . ASN A 1 180 ? 15.771 -14.334 -9.474 1.00 88.19 180 ASN A C 1
ATOM 1342 O O . ASN A 1 180 ? 16.565 -14.025 -10.361 1.00 88.19 180 ASN A O 1
ATOM 1346 N N . SER A 1 181 ? 16.144 -15.068 -8.427 1.00 87.69 181 SER A N 1
ATOM 1347 C CA . SER A 1 181 ? 17.499 -15.584 -8.206 1.00 87.69 181 SER A CA 1
ATOM 1348 C C . SER A 1 181 ? 17.959 -16.583 -9.275 1.00 87.69 181 SER A C 1
ATOM 1350 O O . SER A 1 181 ? 19.153 -16.839 -9.390 1.00 87.69 181 SER A O 1
ATOM 1352 N N . ALA A 1 182 ? 17.044 -17.084 -10.109 1.00 86.31 182 ALA A N 1
ATOM 1353 C CA . ALA A 1 182 ? 17.336 -17.818 -11.338 1.00 86.31 182 ALA A CA 1
ATOM 1354 C C . ALA A 1 182 ? 17.781 -16.924 -12.519 1.00 86.31 182 ALA A C 1
ATOM 1356 O O . ALA A 1 182 ? 17.972 -17.433 -13.620 1.00 86.31 182 ALA A O 1
ATOM 1357 N N . GLY A 1 183 ? 17.948 -15.614 -12.312 1.00 83.88 183 GLY A N 1
ATOM 1358 C CA . GLY A 1 183 ? 18.554 -14.711 -13.293 1.00 83.88 183 GLY A CA 1
ATOM 1359 C C . GLY A 1 183 ? 17.578 -14.124 -14.310 1.00 83.88 183 GLY A C 1
ATOM 1360 O O . GLY A 1 183 ? 17.938 -13.986 -15.473 1.00 83.88 183 GLY A O 1
ATOM 1361 N N . TYR A 1 184 ? 16.344 -13.809 -13.905 1.00 85.62 184 TYR A N 1
ATOM 1362 C CA . TYR A 1 184 ? 15.384 -13.148 -14.793 1.00 85.62 184 TYR A CA 1
ATOM 1363 C C . TYR A 1 184 ? 14.431 -12.212 -14.045 1.00 85.62 184 TYR A C 1
ATOM 1365 O O . TYR A 1 184 ? 14.075 -12.442 -12.887 1.00 85.62 184 TYR A O 1
ATOM 1373 N N . TYR A 1 185 ? 13.976 -11.168 -14.737 1.00 88.19 185 TYR A N 1
ATOM 1374 C CA . TYR A 1 185 ? 12.943 -10.254 -14.254 1.00 88.19 185 TYR A CA 1
ATOM 1375 C C . TYR A 1 185 ? 11.539 -10.799 -14.525 1.00 88.19 185 TYR A C 1
ATOM 1377 O O . TYR A 1 185 ? 11.278 -11.343 -15.598 1.00 88.19 185 TYR A O 1
ATOM 1385 N N . THR A 1 186 ? 10.634 -10.656 -13.560 1.00 88.50 186 THR A N 1
ATOM 1386 C CA . THR A 1 186 ? 9.277 -11.205 -13.630 1.00 88.50 186 THR A CA 1
ATOM 1387 C C . THR A 1 186 ? 8.264 -10.336 -12.884 1.00 88.50 186 THR A C 1
ATOM 1389 O O . THR A 1 186 ? 8.616 -9.374 -12.199 1.00 88.50 186 THR A O 1
ATOM 1392 N N . ASN A 1 187 ? 6.986 -10.678 -13.020 1.00 86.88 187 ASN A N 1
ATOM 1393 C CA . ASN A 1 187 ? 5.861 -10.036 -12.354 1.00 86.88 187 ASN A CA 1
ATOM 1394 C C . ASN A 1 187 ? 4.979 -11.058 -11.618 1.00 86.88 187 ASN A C 1
ATOM 1396 O O . ASN A 1 187 ? 5.008 -12.254 -11.909 1.00 86.88 187 ASN A O 1
ATOM 1400 N N . GLY A 1 188 ? 4.147 -10.570 -10.700 1.00 78.69 188 GLY A N 1
ATOM 1401 C CA . GLY A 1 188 ? 3.145 -11.365 -9.988 1.00 78.69 188 GLY A CA 1
ATOM 1402 C C . GLY A 1 188 ? 3.545 -11.675 -8.545 1.00 78.69 188 GLY A C 1
ATOM 1403 O O . GLY A 1 188 ? 4.370 -10.952 -7.979 1.00 78.69 188 GLY A O 1
ATOM 1404 N N . PRO A 1 189 ? 2.957 -12.717 -7.923 1.00 80.12 189 PRO A N 1
ATOM 1405 C CA . PRO A 1 189 ? 3.251 -13.075 -6.541 1.00 80.12 189 PRO A CA 1
ATOM 1406 C C . PRO A 1 189 ? 4.754 -13.242 -6.320 1.00 80.12 189 PRO A C 1
ATOM 1408 O O . PRO A 1 189 ? 5.416 -14.034 -6.994 1.00 80.12 189 PRO A O 1
ATOM 1411 N N . VAL A 1 190 ? 5.293 -12.477 -5.376 1.00 80.31 190 VAL A N 1
ATOM 1412 C CA . VAL A 1 190 ? 6.699 -12.578 -4.996 1.00 80.31 190 VAL A CA 1
ATOM 1413 C C . VAL A 1 190 ? 6.887 -13.851 -4.189 1.00 80.31 190 VAL A C 1
ATOM 1415 O O . VAL A 1 190 ? 6.171 -14.083 -3.217 1.00 80.31 190 VAL A O 1
ATOM 1418 N N . ASN A 1 191 ? 7.876 -14.659 -4.567 1.00 82.44 191 ASN A N 1
ATOM 1419 C CA . ASN A 1 191 ? 8.392 -15.714 -3.707 1.00 82.44 191 ASN A CA 1
ATOM 1420 C C . ASN A 1 191 ? 9.641 -15.181 -2.984 1.00 82.44 191 ASN A C 1
ATOM 1422 O O . ASN A 1 191 ? 10.698 -15.088 -3.619 1.00 82.44 191 ASN A O 1
ATOM 1426 N N . PRO A 1 192 ? 9.559 -14.871 -1.674 1.00 83.69 192 PRO A N 1
ATOM 1427 C CA . PRO A 1 192 ? 10.669 -14.270 -0.935 1.00 83.69 192 PRO A CA 1
ATOM 1428 C C . PRO A 1 192 ? 11.944 -15.120 -0.930 1.00 83.69 192 PRO A C 1
ATOM 1430 O O . PRO A 1 192 ? 13.037 -14.575 -0.849 1.00 83.69 192 PRO A O 1
ATOM 1433 N N . SER A 1 193 ? 11.832 -16.450 -1.059 1.00 84.69 193 SER A N 1
ATOM 1434 C CA . SER A 1 193 ? 13.000 -17.349 -1.093 1.00 84.69 193 SER A CA 1
ATOM 1435 C C . SER A 1 193 ? 13.822 -17.245 -2.381 1.00 84.69 193 SER A C 1
ATOM 1437 O O . SER A 1 193 ? 14.991 -17.623 -2.406 1.00 84.69 193 SER A O 1
ATOM 1439 N N . THR A 1 194 ? 13.214 -16.735 -3.452 1.00 87.62 194 THR A N 1
ATOM 1440 C CA . THR A 1 194 ? 13.843 -16.587 -4.770 1.00 87.62 194 THR A CA 1
ATOM 1441 C C . THR A 1 194 ? 13.950 -15.133 -5.206 1.00 87.62 194 THR A C 1
ATOM 1443 O O . THR A 1 194 ? 14.396 -14.864 -6.314 1.00 87.62 194 THR A O 1
ATOM 1446 N N . GLN A 1 195 ? 13.504 -14.182 -4.388 1.00 89.00 195 GLN A N 1
ATOM 1447 C CA . GLN A 1 195 ? 13.597 -12.767 -4.714 1.00 89.00 195 GLN A CA 1
ATOM 1448 C C . GLN A 1 195 ? 15.021 -12.269 -4.468 1.00 89.00 195 GLN A C 1
ATOM 1450 O O . GLN A 1 195 ? 15.590 -12.479 -3.399 1.00 89.00 195 GLN A O 1
ATOM 1455 N N . VAL A 1 196 ? 15.577 -11.557 -5.445 1.00 85.25 196 VAL A N 1
ATOM 1456 C CA . VAL A 1 196 ? 16.807 -10.785 -5.262 1.00 85.25 196 VAL A CA 1
ATOM 1457 C C . VAL A 1 196 ? 16.440 -9.385 -4.768 1.00 85.25 196 VAL A C 1
ATOM 1459 O O . VAL A 1 196 ? 15.598 -8.710 -5.365 1.00 85.25 196 VAL A O 1
ATOM 1462 N N . THR A 1 197 ? 17.057 -8.956 -3.665 1.00 81.62 197 THR A N 1
ATOM 1463 C CA . THR A 1 197 ? 16.909 -7.604 -3.099 1.00 81.62 197 THR A CA 1
ATOM 1464 C C . THR A 1 197 ? 17.276 -6.554 -4.138 1.00 81.62 197 THR A C 1
ATOM 1466 O O . THR A 1 197 ? 18.322 -6.696 -4.746 1.00 81.62 197 THR A O 1
ATOM 1469 N N . SER A 1 198 ? 16.477 -5.498 -4.326 1.00 74.81 198 SER A N 1
ATOM 1470 C CA . SER A 1 198 ? 16.815 -4.417 -5.266 1.00 74.81 198 SER A CA 1
ATOM 1471 C C . SER A 1 198 ? 18.007 -3.576 -4.783 1.00 74.81 198 SER A C 1
ATOM 1473 O O . SER A 1 198 ? 18.298 -3.512 -3.590 1.00 74.81 198 SER A O 1
ATOM 1475 N N . LEU A 1 199 ? 18.673 -2.857 -5.694 1.00 73.44 199 LEU A N 1
ATOM 1476 C CA . LEU A 1 199 ? 19.820 -1.989 -5.367 1.00 73.44 199 LEU A CA 1
ATOM 1477 C C . LEU A 1 199 ? 19.447 -0.650 -4.712 1.00 73.44 199 LEU A C 1
ATOM 1479 O O . LEU A 1 199 ? 20.258 0.274 -4.709 1.00 73.44 199 LEU A O 1
ATOM 1483 N N . LEU A 1 200 ? 18.231 -0.531 -4.163 1.00 69.94 200 LEU A N 1
ATOM 1484 C CA . LEU A 1 200 ? 17.724 0.675 -3.488 1.00 69.94 200 LEU A CA 1
ATOM 1485 C C . LEU A 1 200 ? 17.783 1.955 -4.349 1.00 69.94 200 LEU A C 1
ATOM 1487 O O . LEU A 1 200 ? 17.734 3.066 -3.833 1.00 69.94 200 LEU A O 1
ATOM 1491 N N . ASN A 1 201 ? 17.864 1.796 -5.669 1.00 71.50 201 ASN A N 1
ATOM 1492 C CA . ASN A 1 201 ? 17.991 2.854 -6.669 1.00 71.50 201 ASN A CA 1
ATOM 1493 C C . ASN A 1 201 ? 16.823 2.814 -7.668 1.00 71.50 201 ASN A C 1
ATOM 1495 O O . ASN A 1 201 ? 17.002 3.059 -8.861 1.00 71.50 201 ASN A O 1
ATOM 1499 N N . TRP A 1 202 ? 15.649 2.401 -7.191 1.00 65.56 202 TRP A N 1
ATOM 1500 C CA . TRP A 1 202 ? 14.478 2.223 -8.035 1.00 65.56 202 TRP A CA 1
ATOM 1501 C C . TRP A 1 202 ? 13.898 3.584 -8.426 1.00 65.56 202 TRP A C 1
ATOM 1503 O O . TRP A 1 202 ? 13.431 4.332 -7.569 1.00 65.56 202 TRP A O 1
ATOM 1513 N N . GLU A 1 203 ? 13.929 3.888 -9.722 1.00 75.25 203 GLU A N 1
ATOM 1514 C CA . GLU A 1 203 ? 13.406 5.131 -10.300 1.00 75.25 203 GLU A CA 1
ATOM 1515 C C . GLU A 1 203 ? 12.324 4.801 -11.340 1.00 75.25 203 GLU A C 1
ATOM 1517 O O . GLU A 1 203 ? 12.559 4.941 -12.544 1.00 75.25 203 GLU A O 1
ATOM 1522 N N . PRO A 1 204 ? 11.142 4.308 -10.917 1.00 82.56 204 PRO A N 1
ATOM 1523 C CA . PRO A 1 204 ? 10.106 3.929 -11.861 1.00 82.56 204 PRO A CA 1
ATOM 1524 C C . PRO A 1 204 ? 9.572 5.153 -12.605 1.00 82.56 204 PRO A C 1
ATOM 1526 O O . PRO A 1 204 ? 9.382 6.227 -12.027 1.00 82.56 204 PRO A O 1
ATOM 1529 N N . TYR A 1 205 ? 9.261 4.971 -13.885 1.00 90.50 205 TYR A N 1
ATOM 1530 C CA . TYR A 1 205 ? 8.563 5.975 -14.681 1.00 90.50 205 TYR A CA 1
ATOM 1531 C C . TYR A 1 205 ? 7.278 5.388 -15.242 1.00 90.50 205 TYR A C 1
ATOM 1533 O O . TYR A 1 205 ? 7.291 4.301 -15.811 1.00 90.50 205 TYR A O 1
ATOM 1541 N N . ILE A 1 206 ? 6.168 6.109 -15.111 1.00 92.19 206 ILE A N 1
ATOM 1542 C CA . ILE A 1 206 ? 4.867 5.650 -15.595 1.00 92.19 206 ILE A CA 1
ATOM 1543 C C . ILE A 1 206 ? 4.335 6.556 -16.702 1.00 92.19 206 ILE A C 1
ATOM 1545 O O . ILE A 1 206 ? 4.473 7.780 -16.658 1.00 92.19 206 ILE A O 1
ATOM 1549 N N . SER A 1 207 ? 3.692 5.948 -17.692 1.00 95.12 207 SER A N 1
ATOM 1550 C CA . SER A 1 207 ? 2.957 6.640 -18.746 1.00 95.12 207 SER A CA 1
ATOM 1551 C C . SER A 1 207 ? 1.687 5.880 -19.110 1.00 95.12 207 SER A C 1
ATOM 1553 O O . SER A 1 207 ? 1.464 4.756 -18.663 1.00 95.12 207 SER A O 1
ATOM 1555 N N . VAL A 1 208 ? 0.852 6.497 -19.937 1.00 95.00 208 VAL A N 1
ATOM 1556 C CA . VAL A 1 208 ? -0.336 5.861 -20.516 1.00 95.00 208 VAL A CA 1
ATOM 1557 C C . VAL A 1 208 ? -0.108 5.648 -22.004 1.00 95.00 208 VAL A C 1
ATOM 1559 O O . VAL A 1 208 ? 0.473 6.505 -22.669 1.00 95.00 208 VAL A O 1
ATOM 1562 N N . LEU A 1 209 ? -0.566 4.510 -22.512 1.00 96.44 209 LEU A N 1
ATOM 1563 C CA . LEU A 1 209 ? -0.622 4.190 -23.929 1.00 96.44 209 LEU A CA 1
ATOM 1564 C C . LEU A 1 209 ? -2.088 4.046 -24.332 1.00 96.44 209 LEU A C 1
ATOM 1566 O O . LEU A 1 209 ? -2.770 3.075 -23.982 1.00 96.44 209 LEU A O 1
ATOM 1570 N N . GLY A 1 210 ? -2.560 5.080 -25.019 1.00 96.00 210 GLY A N 1
ATOM 1571 C CA . GLY A 1 210 ? -3.962 5.330 -25.278 1.00 96.00 210 GLY A CA 1
ATOM 1572 C C . GLY A 1 210 ? -4.804 5.243 -24.013 1.00 96.00 210 GLY A C 1
ATOM 1573 O O . GLY A 1 210 ? -4.465 5.795 -22.968 1.00 96.00 210 GLY A O 1
ATOM 1574 N N . ASP A 1 211 ? -5.916 4.537 -24.130 1.00 92.50 211 ASP A N 1
ATOM 1575 C CA . ASP A 1 211 ? -6.920 4.303 -23.097 1.00 92.50 211 ASP A CA 1
ATOM 1576 C C . ASP A 1 211 ? -6.881 2.871 -22.540 1.00 92.50 211 ASP A C 1
ATOM 1578 O O . ASP A 1 211 ? -7.703 2.505 -21.703 1.00 92.50 211 ASP A O 1
ATOM 1582 N N . THR A 1 212 ? -5.931 2.045 -22.993 1.00 92.81 212 THR A N 1
ATOM 1583 C CA . THR A 1 212 ? -5.961 0.595 -22.739 1.00 92.81 212 THR A CA 1
ATOM 1584 C C . THR A 1 212 ? -4.819 0.082 -21.878 1.00 92.81 212 THR A C 1
ATOM 1586 O O . THR A 1 212 ? -4.950 -1.002 -21.309 1.00 92.81 212 THR A O 1
ATOM 1589 N N . THR A 1 213 ? -3.703 0.808 -21.777 1.00 93.88 213 THR A N 1
ATOM 1590 C CA . THR A 1 213 ? -2.469 0.271 -21.190 1.00 93.88 213 THR A CA 1
ATOM 1591 C C . THR A 1 213 ? -1.717 1.324 -20.380 1.00 93.88 213 THR A C 1
ATOM 1593 O O . THR A 1 213 ? -1.501 2.443 -20.838 1.00 93.88 213 THR A O 1
ATOM 1596 N N . PHE A 1 214 ? -1.257 0.947 -19.190 1.00 93.12 214 PHE A N 1
ATOM 1597 C CA . PHE A 1 214 ? -0.226 1.667 -18.451 1.00 93.12 214 PHE A CA 1
ATOM 1598 C C . PHE A 1 214 ? 1.149 1.118 -18.829 1.00 93.12 214 PHE A C 1
ATOM 1600 O O . PHE A 1 214 ? 1.355 -0.097 -18.863 1.00 93.12 214 PHE A O 1
ATOM 1607 N N . LEU A 1 215 ? 2.088 2.017 -19.100 1.00 94.38 215 LEU A N 1
ATOM 1608 C CA . LEU A 1 215 ? 3.491 1.696 -19.324 1.00 94.38 215 LEU A CA 1
ATOM 1609 C C . LEU A 1 215 ? 4.257 1.974 -18.039 1.00 94.38 215 LEU A C 1
ATOM 1611 O O . LEU A 1 215 ? 4.226 3.102 -17.553 1.00 94.38 215 LEU A O 1
ATOM 1615 N N . ILE A 1 216 ? 4.944 0.971 -17.507 1.00 92.38 216 ILE A N 1
ATOM 1616 C CA . ILE A 1 216 ? 5.736 1.075 -16.281 1.00 92.38 216 ILE A CA 1
ATOM 1617 C C . ILE A 1 216 ? 7.181 0.748 -16.632 1.00 92.38 216 ILE A C 1
ATOM 1619 O O . ILE A 1 216 ? 7.520 -0.404 -16.899 1.00 92.38 216 ILE A O 1
ATOM 1623 N N . GLY A 1 217 ? 8.026 1.766 -16.646 1.00 91.50 217 GLY A N 1
ATOM 1624 C CA . GLY A 1 217 ? 9.463 1.613 -16.755 1.00 91.50 217 GLY A CA 1
ATOM 1625 C C . GLY A 1 217 ? 10.093 1.276 -15.409 1.00 91.50 217 GLY A C 1
ATOM 1626 O O . GLY A 1 217 ? 9.763 1.920 -14.411 1.00 91.50 217 GLY A O 1
ATOM 1627 N N . ALA A 1 218 ? 10.986 0.287 -15.380 1.00 88.06 218 ALA A N 1
ATOM 1628 C CA . ALA A 1 218 ? 11.856 0.032 -14.238 1.00 88.06 218 ALA A CA 1
ATOM 1629 C C . ALA A 1 218 ? 13.294 -0.330 -14.653 1.00 88.06 218 ALA A C 1
ATOM 1631 O O . ALA A 1 218 ? 13.531 -1.018 -15.649 1.00 88.06 218 ALA A O 1
ATOM 1632 N N . ASN A 1 219 ? 14.255 0.056 -13.815 1.00 86.56 219 ASN A N 1
ATOM 1633 C CA . ASN A 1 219 ? 15.595 -0.511 -13.819 1.00 86.56 219 ASN A CA 1
ATOM 1634 C C . ASN A 1 219 ? 15.610 -1.859 -13.086 1.00 86.56 219 ASN A C 1
ATOM 1636 O O . ASN A 1 219 ? 14.956 -2.050 -12.058 1.00 86.56 219 ASN A O 1
ATOM 1640 N N . THR A 1 220 ? 16.370 -2.811 -13.617 1.00 86.81 220 THR A N 1
ATOM 1641 C CA . THR A 1 220 ? 16.543 -4.140 -13.025 1.00 86.81 220 THR A CA 1
ATOM 1642 C C . THR A 1 220 ? 17.925 -4.700 -13.334 1.00 86.81 220 THR A C 1
ATOM 1644 O O . THR A 1 220 ? 18.725 -4.037 -13.988 1.00 86.81 220 THR A O 1
ATOM 1647 N N . TYR A 1 221 ? 18.242 -5.898 -12.852 1.00 88.19 221 TYR A N 1
ATOM 1648 C CA . TYR A 1 221 ? 19.531 -6.528 -13.116 1.00 88.19 221 TYR A CA 1
ATOM 1649 C C . TYR A 1 221 ? 19.674 -6.921 -14.585 1.00 88.19 221 TYR A C 1
ATOM 1651 O O . TYR A 1 221 ? 18.755 -7.479 -15.189 1.00 88.19 221 TYR A O 1
ATOM 1659 N N . ALA A 1 222 ? 20.844 -6.632 -15.151 1.00 88.06 222 ALA A N 1
ATOM 1660 C CA . ALA A 1 222 ? 21.249 -7.199 -16.426 1.00 88.06 222 ALA A CA 1
ATOM 1661 C C . ALA A 1 222 ? 21.321 -8.731 -16.304 1.00 88.06 222 ALA A C 1
ATOM 1663 O O . ALA A 1 222 ? 21.812 -9.252 -15.301 1.00 88.06 222 ALA A O 1
ATOM 1664 N N . ASP A 1 223 ? 20.843 -9.452 -17.316 1.00 85.50 223 ASP A N 1
ATOM 1665 C CA . ASP A 1 223 ? 20.915 -10.919 -17.311 1.00 85.50 223 ASP A CA 1
ATOM 1666 C C . ASP A 1 223 ? 22.384 -11.360 -17.482 1.00 85.50 223 ASP A C 1
ATOM 1668 O O . ASP A 1 223 ? 22.849 -12.286 -16.819 1.00 85.50 223 ASP A O 1
ATOM 1672 N N . ASP A 1 224 ? 23.134 -10.636 -18.324 1.00 80.38 224 ASP A N 1
ATOM 1673 C CA . ASP A 1 224 ? 24.587 -10.751 -18.440 1.00 80.38 224 ASP A CA 1
ATOM 1674 C C . ASP A 1 224 ? 25.273 -9.691 -17.571 1.00 80.38 224 ASP A C 1
ATOM 1676 O O . ASP A 1 224 ? 25.198 -8.488 -17.829 1.00 80.38 224 ASP A O 1
ATOM 1680 N N . GLN A 1 225 ? 25.947 -10.163 -16.527 1.00 82.38 225 GLN A N 1
ATOM 1681 C CA . GLN A 1 225 ? 26.703 -9.353 -15.573 1.00 82.38 225 GLN A CA 1
ATOM 1682 C C . GLN A 1 225 ? 28.133 -9.059 -16.058 1.00 82.38 225 GLN A C 1
ATOM 1684 O O . GLN A 1 225 ? 28.950 -8.555 -15.288 1.00 82.38 225 GLN A O 1
ATOM 1689 N N . THR A 1 226 ? 28.452 -9.384 -17.313 1.00 82.00 226 THR A N 1
ATOM 1690 C CA . THR A 1 226 ? 29.745 -9.100 -17.934 1.00 82.00 226 THR A CA 1
ATOM 1691 C C . THR A 1 226 ? 29.735 -7.686 -18.517 1.00 82.00 226 THR A C 1
ATOM 1693 O O . THR A 1 226 ? 29.075 -7.441 -19.531 1.00 82.00 226 THR A O 1
ATOM 1696 N N . PRO A 1 227 ? 30.459 -6.725 -17.919 1.00 73.94 227 PRO A N 1
ATOM 1697 C CA . PRO A 1 227 ? 30.588 -5.406 -18.509 1.00 73.94 227 PRO A CA 1
ATOM 1698 C C . PRO A 1 227 ? 31.433 -5.496 -19.793 1.00 73.94 227 PRO A C 1
ATOM 1700 O O . PRO A 1 227 ? 32.440 -6.212 -19.824 1.00 73.94 227 PRO A O 1
ATOM 1703 N N . PRO A 1 228 ? 31.069 -4.771 -20.859 1.00 70.50 228 PRO A N 1
ATOM 1704 C CA . PRO A 1 228 ? 31.882 -4.706 -22.070 1.00 70.50 228 PRO A CA 1
ATOM 1705 C C . PRO A 1 228 ? 33.255 -4.054 -21.835 1.00 70.50 228 PRO A C 1
ATOM 1707 O O . PRO A 1 228 ? 33.477 -3.337 -20.857 1.00 70.50 228 PRO A O 1
ATOM 1710 N N . ALA A 1 229 ? 34.205 -4.321 -22.736 1.00 71.69 229 ALA A N 1
ATOM 1711 C CA . ALA A 1 229 ? 35.580 -3.845 -22.601 1.00 71.69 229 ALA A CA 1
ATOM 1712 C C . ALA A 1 229 ? 35.653 -2.307 -22.540 1.00 71.69 229 ALA A C 1
ATOM 1714 O O . ALA A 1 229 ? 35.091 -1.622 -23.391 1.00 71.69 229 ALA A O 1
ATOM 1715 N N . GLY A 1 230 ? 36.381 -1.775 -21.551 1.00 68.38 230 GLY A N 1
ATOM 1716 C CA . GLY A 1 230 ? 36.534 -0.330 -21.344 1.00 68.38 230 GLY A CA 1
ATOM 1717 C C . GLY A 1 230 ? 35.480 0.311 -20.435 1.00 68.38 230 GLY A C 1
ATOM 1718 O O . GLY A 1 230 ? 35.542 1.519 -20.232 1.00 68.38 230 GLY A O 1
ATOM 1719 N N . ALA A 1 231 ? 34.552 -0.469 -19.870 1.00 74.31 231 ALA A N 1
ATOM 1720 C CA . ALA A 1 231 ? 33.668 0.019 -18.817 1.00 74.31 231 ALA A CA 1
ATOM 1721 C C . ALA A 1 231 ? 34.449 0.363 -17.536 1.00 74.31 231 ALA A C 1
ATOM 1723 O O . ALA A 1 231 ? 35.343 -0.383 -17.120 1.00 74.31 231 ALA A O 1
ATOM 1724 N N . ASP A 1 232 ? 34.077 1.463 -16.881 1.00 74.56 232 ASP A N 1
ATOM 1725 C CA . ASP A 1 232 ? 34.547 1.792 -15.541 1.00 74.56 232 ASP A CA 1
ATOM 1726 C C . ASP A 1 232 ? 33.792 0.935 -14.511 1.00 74.56 232 ASP A C 1
ATOM 1728 O O . ASP A 1 232 ? 32.679 1.227 -14.068 1.00 74.56 232 ASP A O 1
ATOM 1732 N N . ILE A 1 233 ? 34.417 -0.182 -14.144 1.00 71.12 233 ILE A N 1
ATOM 1733 C CA . ILE A 1 233 ? 33.882 -1.163 -13.195 1.00 71.12 233 ILE A CA 1
ATOM 1734 C C . ILE A 1 233 ? 34.146 -0.797 -11.729 1.00 71.12 233 ILE A C 1
ATOM 1736 O O . ILE A 1 233 ? 33.894 -1.624 -10.853 1.00 71.12 233 ILE A O 1
ATOM 1740 N N . THR A 1 234 ? 34.656 0.401 -11.423 1.00 69.19 234 THR A N 1
ATOM 1741 C CA . THR A 1 234 ? 34.959 0.796 -10.034 1.00 69.19 234 THR A CA 1
ATOM 1742 C C . THR A 1 234 ? 33.731 0.793 -9.126 1.00 69.19 234 THR A C 1
ATOM 1744 O O . THR A 1 234 ? 33.869 0.561 -7.926 1.00 69.19 234 THR A O 1
ATOM 1747 N N . GLN A 1 235 ? 32.527 0.967 -9.681 1.00 67.12 235 GLN A N 1
ATOM 1748 C CA . GLN A 1 235 ? 31.276 0.835 -8.925 1.00 67.12 235 GLN A CA 1
ATOM 1749 C C . GLN A 1 235 ? 30.824 -0.617 -8.685 1.00 67.12 235 GLN A C 1
ATOM 1751 O O . GLN A 1 235 ? 29.930 -0.835 -7.871 1.00 67.12 235 GLN A O 1
ATOM 1756 N N . GLY A 1 236 ? 31.468 -1.595 -9.331 1.00 67.00 236 GLY A N 1
ATOM 1757 C CA . GLY A 1 236 ? 31.245 -3.028 -9.143 1.00 67.00 236 GLY A CA 1
ATOM 1758 C C . GLY A 1 236 ? 29.873 -3.545 -9.607 1.00 67.00 236 GLY A C 1
ATOM 1759 O O . GLY A 1 236 ? 28.946 -2.772 -9.850 1.00 67.00 236 GLY A O 1
ATOM 1760 N N . PRO A 1 237 ? 29.724 -4.873 -9.758 1.00 74.25 237 PRO A N 1
ATOM 1761 C CA . PRO A 1 237 ? 28.417 -5.496 -9.916 1.00 74.25 237 PRO A CA 1
ATOM 1762 C C . PRO A 1 237 ? 27.567 -5.314 -8.643 1.00 74.25 237 PRO A C 1
ATOM 1764 O O . PRO A 1 237 ? 28.107 -5.111 -7.552 1.00 74.25 237 PRO A O 1
ATOM 1767 N N . PRO A 1 238 ? 26.243 -5.496 -8.742 1.00 79.75 238 PRO A N 1
ATOM 1768 C CA . PRO A 1 238 ? 25.537 -5.982 -9.930 1.00 79.75 238 PRO A CA 1
ATOM 1769 C C . PRO A 1 238 ? 25.133 -4.880 -10.920 1.00 79.75 238 PRO A C 1
ATOM 1771 O O . PRO A 1 238 ? 24.697 -3.791 -10.549 1.00 79.75 238 PRO A O 1
ATOM 1774 N N . PHE A 1 239 ? 25.265 -5.209 -12.202 1.00 84.19 239 PHE A N 1
ATOM 1775 C CA . PHE A 1 239 ? 24.978 -4.340 -13.331 1.00 84.19 239 PHE A CA 1
ATOM 1776 C C . PHE A 1 239 ? 23.486 -4.302 -13.669 1.00 84.19 239 PHE A C 1
ATOM 1778 O O . PHE A 1 239 ? 22.768 -5.288 -13.458 1.00 84.19 239 PHE A O 1
ATOM 1785 N N . GLN A 1 240 ? 23.026 -3.174 -14.213 1.00 85.81 240 GLN A N 1
ATOM 1786 C CA . GLN A 1 240 ? 21.614 -2.929 -14.510 1.00 85.81 240 GLN A CA 1
ATOM 1787 C C . GLN A 1 240 ? 21.294 -2.852 -16.011 1.00 85.81 240 GLN A C 1
ATOM 1789 O O . GLN A 1 240 ? 22.140 -2.519 -16.844 1.00 85.81 240 GLN A O 1
ATOM 1794 N N . ARG A 1 241 ? 20.024 -3.129 -16.316 1.00 88.50 241 ARG A N 1
ATOM 1795 C CA . ARG A 1 241 ? 19.323 -2.907 -17.587 1.00 88.50 241 ARG A CA 1
ATOM 1796 C C . ARG A 1 241 ? 17.985 -2.208 -17.329 1.00 88.50 241 ARG A C 1
ATOM 1798 O O . ARG A 1 241 ? 17.579 -2.051 -16.174 1.00 88.50 241 ARG A O 1
ATOM 1805 N N . PHE A 1 242 ? 17.272 -1.868 -18.398 1.00 90.50 242 PHE A N 1
ATOM 1806 C CA . PHE A 1 242 ? 15.943 -1.268 -18.314 1.00 90.50 242 PHE A CA 1
ATOM 1807 C C . PHE A 1 242 ? 14.880 -2.127 -18.985 1.00 90.50 242 PHE A C 1
ATOM 1809 O O . PHE A 1 242 ? 15.088 -2.683 -20.063 1.00 90.50 242 PHE A O 1
ATOM 1816 N N . VAL A 1 243 ? 13.727 -2.206 -18.332 1.00 91.56 243 VAL A N 1
ATOM 1817 C CA . VAL A 1 243 ? 12.558 -2.956 -18.784 1.00 91.56 243 VAL A CA 1
ATOM 1818 C C . VAL A 1 243 ? 11.341 -2.046 -18.817 1.00 91.56 243 VAL A C 1
ATOM 1820 O O . VAL A 1 243 ? 11.251 -1.066 -18.073 1.00 91.56 243 VAL A O 1
ATOM 1823 N N . VAL A 1 244 ? 10.377 -2.405 -19.658 1.00 93.81 244 VAL A N 1
ATOM 1824 C CA . VAL A 1 244 ? 9.064 -1.763 -19.717 1.00 93.81 244 VAL A CA 1
ATOM 1825 C C . VAL A 1 244 ? 7.983 -2.818 -19.520 1.00 93.81 244 VAL A C 1
ATOM 1827 O O . VAL A 1 244 ? 7.965 -3.852 -20.181 1.00 93.81 244 VAL A O 1
ATOM 1830 N N . THR A 1 245 ? 7.071 -2.566 -18.589 1.00 93.25 245 THR A N 1
ATOM 1831 C CA . THR A 1 245 ? 5.922 -3.429 -18.318 1.00 93.25 245 THR A CA 1
ATOM 1832 C C . THR A 1 245 ? 4.650 -2.781 -18.848 1.00 93.25 245 THR A C 1
ATOM 1834 O O . THR A 1 245 ? 4.361 -1.621 -18.559 1.00 93.25 245 THR A O 1
ATOM 1837 N N . PHE A 1 246 ? 3.877 -3.550 -19.606 1.00 93.69 246 PHE A N 1
ATOM 1838 C CA . PHE A 1 246 ? 2.591 -3.174 -20.180 1.00 93.69 246 PHE A CA 1
ATOM 1839 C C . PHE A 1 246 ? 1.485 -3.745 -19.302 1.00 93.69 246 PHE A C 1
ATOM 1841 O O . PHE A 1 246 ? 1.211 -4.943 -19.369 1.00 93.69 246 PHE A O 1
ATOM 1848 N N . GLN A 1 247 ? 0.853 -2.907 -18.486 1.00 90.94 247 GLN A N 1
ATOM 1849 C CA . GLN A 1 247 ? -0.269 -3.298 -17.638 1.00 90.94 247 GLN A CA 1
ATOM 1850 C C . GLN A 1 247 ? -1.588 -2.895 -18.307 1.00 90.94 247 GLN A C 1
ATOM 1852 O O . GLN A 1 247 ? -1.851 -1.698 -18.442 1.00 90.94 247 GLN A O 1
ATOM 1857 N N . PRO A 1 248 ? -2.451 -3.849 -18.704 1.00 90.69 248 PRO A N 1
ATOM 1858 C CA . PRO A 1 248 ? -3.781 -3.520 -19.198 1.00 90.69 248 PRO A CA 1
ATOM 1859 C C . PRO A 1 248 ? -4.568 -2.712 -18.162 1.00 90.69 248 PRO A C 1
ATOM 1861 O O . PRO A 1 248 ? -4.698 -3.133 -17.009 1.00 90.69 248 PRO A O 1
ATOM 1864 N N . ALA A 1 249 ? -5.143 -1.589 -18.585 1.00 87.19 249 ALA A N 1
ATOM 1865 C CA . ALA A 1 249 ? -5.959 -0.718 -17.741 1.00 87.19 249 ALA A CA 1
ATOM 1866 C C . ALA A 1 249 ? -7.234 -1.421 -17.239 1.00 87.19 249 ALA A C 1
ATOM 1868 O O . ALA A 1 249 ? -7.720 -1.122 -16.155 1.00 87.19 249 ALA A O 1
ATOM 1869 N N . ALA A 1 250 ? -7.732 -2.404 -17.997 1.00 85.12 250 ALA A N 1
ATOM 1870 C CA . ALA A 1 250 ? -8.870 -3.244 -17.620 1.00 85.12 250 ALA A CA 1
ATOM 1871 C C . ALA A 1 250 ? -8.528 -4.368 -16.615 1.00 85.12 250 ALA A C 1
ATOM 1873 O O . ALA A 1 250 ? -9.414 -5.128 -16.238 1.00 85.12 250 ALA A O 1
ATOM 1874 N N . GLY A 1 251 ? -7.261 -4.520 -16.214 1.00 77.62 251 GLY A N 1
ATOM 1875 C CA . GLY A 1 251 ? -6.861 -5.485 -15.183 1.00 77.62 251 GLY A CA 1
ATOM 1876 C C . GLY A 1 251 ? -6.482 -6.887 -15.616 1.00 77.62 251 GLY A C 1
ATOM 1877 O O . GLY A 1 251 ? -6.505 -7.812 -14.811 1.00 77.62 251 GLY A O 1
ATOM 1878 N N . GLY A 1 252 ? -6.082 -7.045 -16.875 1.00 79.75 252 GLY A N 1
ATOM 1879 C CA . GLY A 1 252 ? -5.467 -8.278 -17.360 1.00 79.75 252 GLY A CA 1
ATOM 1880 C C . GLY A 1 252 ? -4.021 -8.474 -16.889 1.00 79.75 252 GLY A C 1
ATOM 1881 O O . GLY A 1 252 ? -3.404 -7.585 -16.299 1.00 79.75 252 GLY A O 1
ATOM 1882 N N . ALA A 1 253 ? -3.466 -9.646 -17.209 1.00 83.25 253 ALA A N 1
ATOM 1883 C CA . ALA A 1 253 ? -2.064 -9.958 -16.956 1.00 83.25 253 ALA A CA 1
ATOM 1884 C C . ALA A 1 253 ? -1.136 -9.008 -17.742 1.00 83.25 253 ALA A C 1
ATOM 1886 O O . ALA A 1 253 ? -1.342 -8.824 -18.949 1.00 83.25 253 ALA A O 1
ATOM 1887 N N . PRO A 1 254 ? -0.116 -8.418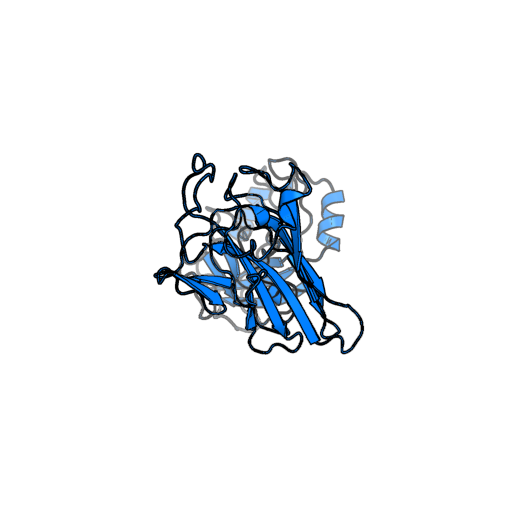 -17.098 1.00 87.88 254 PRO A N 1
ATOM 1888 C CA . PRO A 1 254 ? 0.819 -7.541 -17.759 1.00 87.88 254 PRO A CA 1
ATOM 1889 C C . PRO A 1 254 ? 1.790 -8.347 -18.609 1.00 87.88 254 PRO A C 1
ATOM 1891 O O . PRO A 1 254 ? 2.005 -9.545 -18.409 1.00 87.88 254 PRO A O 1
ATOM 1894 N N . LYS A 1 255 ? 2.405 -7.652 -19.558 1.00 91.19 255 LYS A N 1
ATOM 1895 C CA . LYS A 1 255 ? 3.503 -8.180 -20.363 1.00 91.19 255 LYS A CA 1
ATOM 1896 C C . LYS A 1 255 ? 4.769 -7.407 -20.044 1.00 91.19 255 LYS A C 1
ATOM 1898 O O . LYS A 1 255 ? 4.726 -6.186 -19.953 1.00 91.19 255 LYS A O 1
ATOM 1903 N N . ILE A 1 256 ? 5.883 -8.111 -19.903 1.00 91.88 256 ILE A N 1
ATOM 1904 C CA . ILE A 1 256 ? 7.202 -7.503 -19.724 1.00 91.88 256 ILE A CA 1
ATOM 1905 C C . ILE A 1 256 ? 7.892 -7.465 -21.086 1.00 91.88 256 ILE A C 1
ATOM 1907 O O . ILE A 1 256 ? 7.928 -8.470 -21.798 1.00 91.88 256 ILE A O 1
ATOM 1911 N N . GLY A 1 257 ? 8.424 -6.302 -21.437 1.00 92.38 257 GLY A N 1
ATOM 1912 C CA . GLY A 1 257 ? 9.287 -6.080 -22.586 1.00 92.38 257 GLY A CA 1
ATOM 1913 C C . GLY A 1 257 ? 10.626 -5.479 -22.170 1.00 92.38 257 GLY A C 1
ATOM 1914 O O . GLY A 1 257 ? 10.852 -5.141 -21.006 1.00 92.38 257 GLY A O 1
ATOM 1915 N N . GLU A 1 258 ? 11.507 -5.334 -23.153 1.00 92.44 258 GLU A N 1
ATOM 1916 C CA . GLU A 1 25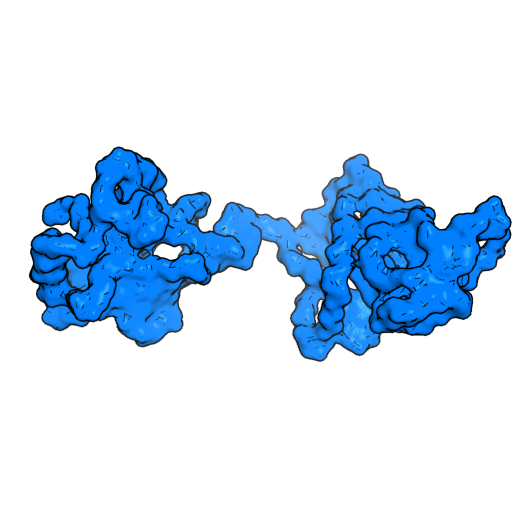8 ? 12.767 -4.614 -22.988 1.00 92.44 258 GLU A CA 1
ATOM 1917 C C . GLU A 1 258 ? 12.618 -3.173 -23.454 1.00 92.44 258 GLU A C 1
ATOM 1919 O O . GLU A 1 258 ? 11.870 -2.883 -24.388 1.00 92.44 258 GLU A O 1
ATOM 1924 N N . GLU A 1 259 ? 13.351 -2.278 -22.803 1.00 92.06 259 GLU A N 1
ATOM 1925 C CA . GLU A 1 259 ? 13.446 -0.887 -23.234 1.00 92.06 259 GLU A CA 1
ATOM 1926 C C . GLU A 1 259 ? 14.280 -0.741 -24.505 1.00 92.06 259 GLU A C 1
ATOM 1928 O O . GLU A 1 259 ? 13.942 0.082 -25.354 1.00 92.06 259 GLU A O 1
ATOM 1933 N N . PHE A 1 260 ? 15.341 -1.542 -24.632 1.00 92.56 260 PHE A N 1
ATOM 1934 C CA . PHE A 1 260 ? 16.266 -1.458 -25.749 1.00 92.56 260 PHE A CA 1
ATOM 1935 C C . PHE A 1 260 ? 16.320 -2.740 -26.579 1.00 92.56 260 PHE A C 1
ATOM 1937 O O . PHE A 1 260 ? 16.278 -3.863 -26.068 1.00 92.56 260 PHE A O 1
ATOM 1944 N N . PHE A 1 261 ? 16.496 -2.545 -27.878 1.00 94.06 261 PHE A N 1
ATOM 1945 C CA . PHE A 1 261 ? 16.741 -3.558 -28.887 1.00 94.06 261 PHE A CA 1
ATOM 1946 C C . PHE A 1 261 ? 18.074 -3.271 -29.566 1.00 94.06 261 PHE A C 1
ATOM 1948 O O . PHE A 1 261 ? 18.392 -2.120 -29.871 1.00 94.06 261 PHE A O 1
ATOM 1955 N N . THR A 1 262 ? 18.852 -4.320 -29.809 1.00 93.25 262 THR A N 1
ATOM 1956 C CA . THR A 1 262 ? 20.109 -4.241 -30.559 1.00 93.25 262 THR A CA 1
ATOM 1957 C C . THR A 1 262 ? 19.861 -3.732 -31.974 1.00 93.25 262 THR A C 1
ATOM 1959 O O . THR A 1 262 ? 18.737 -3.787 -32.475 1.00 93.25 262 THR A O 1
ATOM 1962 N N . ASP A 1 263 ? 20.913 -3.320 -32.678 1.00 93.75 263 ASP A N 1
ATOM 1963 C CA . ASP A 1 263 ? 20.778 -2.926 -34.088 1.00 93.75 263 ASP A CA 1
ATOM 1964 C C . ASP A 1 263 ? 20.276 -4.070 -34.989 1.00 93.75 263 ASP A C 1
ATOM 1966 O O . ASP A 1 263 ? 19.700 -3.832 -36.048 1.00 93.75 263 ASP A O 1
ATOM 1970 N N . ALA A 1 264 ? 20.447 -5.322 -34.554 1.00 94.19 264 ALA A N 1
ATOM 1971 C CA . ALA A 1 264 ? 19.888 -6.499 -35.217 1.00 94.19 264 ALA A CA 1
ATOM 1972 C C . ALA A 1 264 ? 18.396 -6.738 -34.887 1.00 94.19 264 ALA A C 1
ATOM 1974 O O . ALA A 1 264 ? 17.835 -7.757 -35.289 1.00 94.19 264 ALA A O 1
ATOM 1975 N N . GLY A 1 265 ? 17.757 -5.848 -34.122 1.00 92.56 265 GLY A N 1
ATOM 1976 C CA . GLY A 1 265 ? 16.351 -5.934 -33.718 1.00 92.56 265 GLY A CA 1
ATOM 1977 C C . GLY A 1 265 ? 16.063 -6.961 -32.619 1.00 92.56 265 GLY A C 1
ATOM 1978 O O . GLY A 1 265 ? 14.907 -7.304 -32.386 1.00 92.56 265 GLY A O 1
ATOM 1979 N N . SER A 1 266 ? 17.093 -7.486 -31.949 1.00 93.94 266 SER A N 1
ATOM 1980 C CA . SER A 1 266 ? 16.924 -8.439 -30.844 1.00 93.94 266 SER A CA 1
ATOM 1981 C C . SER A 1 266 ? 16.791 -7.713 -29.508 1.00 93.94 266 SER A C 1
ATOM 1983 O O . SER A 1 266 ? 17.383 -6.658 -29.320 1.00 93.94 266 SER A O 1
ATOM 1985 N N . LEU A 1 267 ? 16.058 -8.297 -28.560 1.00 92.88 267 LEU A N 1
ATOM 1986 C CA . LEU A 1 267 ? 15.940 -7.781 -27.192 1.00 92.88 267 LEU A CA 1
ATOM 1987 C C . LEU A 1 267 ? 17.326 -7.610 -26.545 1.00 92.88 267 LEU A C 1
ATOM 1989 O O . LEU A 1 267 ? 18.130 -8.544 -26.569 1.00 92.88 267 LEU A O 1
ATOM 1993 N N . TYR A 1 268 ? 17.598 -6.452 -25.940 1.00 91.44 268 TYR A N 1
ATOM 1994 C CA . TYR A 1 268 ? 18.854 -6.199 -25.236 1.00 91.44 268 TYR A CA 1
ATOM 1995 C C . TYR A 1 268 ? 18.684 -6.326 -23.718 1.00 91.44 268 TYR A C 1
ATOM 1997 O O . TYR A 1 268 ? 17.920 -5.587 -23.109 1.00 91.44 268 TYR A O 1
ATOM 2005 N N . ARG A 1 269 ? 19.433 -7.250 -23.099 1.00 91.25 269 ARG A N 1
ATOM 2006 C CA . ARG A 1 269 ? 19.362 -7.544 -21.651 1.00 91.25 269 ARG A CA 1
ATOM 2007 C C . ARG A 1 269 ? 20.695 -7.427 -20.907 1.00 91.25 269 ARG A C 1
ATOM 2009 O O . ARG A 1 269 ? 20.798 -7.857 -19.760 1.00 91.25 269 ARG A O 1
ATOM 2016 N N . GLY A 1 270 ? 21.723 -6.908 -21.570 1.00 88.56 270 GLY A N 1
ATOM 2017 C CA . GLY A 1 270 ? 23.058 -6.771 -20.991 1.00 88.56 270 GLY A CA 1
ATOM 2018 C C . GLY A 1 270 ? 23.252 -5.464 -20.223 1.00 88.56 270 GLY A C 1
ATOM 2019 O O . GLY A 1 270 ? 22.325 -4.669 -20.049 1.00 88.56 270 GLY A O 1
ATOM 2020 N N . VAL A 1 271 ? 24.491 -5.245 -19.786 1.00 87.75 271 VAL A N 1
ATOM 2021 C CA . VAL A 1 271 ? 24.936 -4.017 -19.118 1.00 87.75 271 VAL A CA 1
ATOM 2022 C C . VAL A 1 271 ? 24.778 -2.808 -20.041 1.00 87.75 271 VAL A C 1
ATOM 2024 O O . VAL A 1 271 ? 25.405 -2.738 -21.096 1.00 87.75 271 VAL A O 1
ATOM 2027 N N . ILE A 1 272 ? 23.971 -1.828 -19.629 1.00 86.06 272 ILE A N 1
ATOM 2028 C CA . ILE A 1 272 ? 23.614 -0.679 -20.482 1.00 86.06 272 ILE A CA 1
ATOM 2029 C C . ILE A 1 272 ? 24.361 0.624 -20.137 1.00 86.06 272 ILE A C 1
ATOM 2031 O O . ILE A 1 272 ? 24.469 1.516 -20.977 1.00 86.06 272 ILE A O 1
A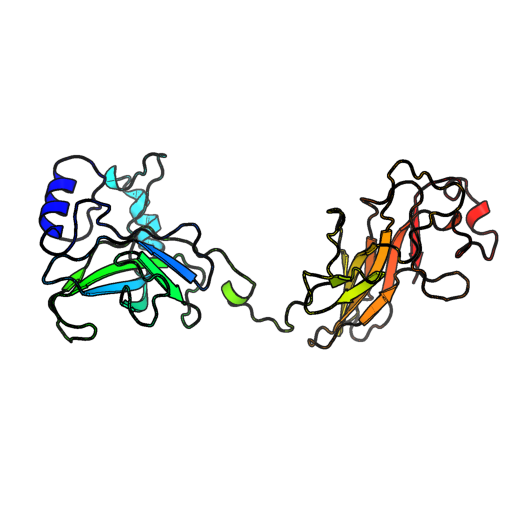TOM 2035 N N . SER A 1 273 ? 24.899 0.747 -18.920 1.00 85.25 273 SER A N 1
ATOM 2036 C CA . SER A 1 273 ? 25.651 1.923 -18.449 1.00 85.25 273 SER A CA 1
ATOM 2037 C C . SER A 1 273 ? 27.049 1.517 -17.999 1.00 85.25 273 SER A C 1
ATOM 2039 O O . SER A 1 273 ? 27.193 0.568 -17.224 1.00 85.25 273 SER A O 1
ATOM 2041 N N . TYR A 1 274 ? 28.074 2.221 -18.489 1.00 82.75 274 TYR A N 1
ATOM 2042 C CA . TYR A 1 274 ? 29.476 1.817 -18.319 1.00 82.75 274 TYR A CA 1
ATOM 2043 C C . TYR A 1 274 ? 30.240 2.599 -17.257 1.00 82.75 274 TYR A C 1
ATOM 2045 O O . TYR A 1 274 ? 31.331 2.172 -16.905 1.00 82.75 274 TYR A O 1
ATOM 2053 N N . SER A 1 275 ? 29.686 3.697 -16.732 1.00 77.94 275 SER A N 1
ATOM 2054 C CA . SER A 1 275 ? 30.343 4.483 -15.674 1.00 77.94 275 SER A CA 1
ATOM 2055 C C . SER A 1 275 ? 29.690 4.329 -14.295 1.00 77.94 275 SER A C 1
ATOM 2057 O O . SER A 1 275 ? 30.281 4.677 -13.277 1.00 77.94 275 SER A O 1
ATOM 2059 N N . ARG A 1 276 ? 28.418 3.908 -14.241 1.00 76.81 276 ARG A N 1
ATOM 2060 C CA . ARG A 1 276 ? 27.672 3.731 -12.984 1.00 76.81 276 ARG A CA 1
ATOM 2061 C C . ARG A 1 276 ? 26.504 2.772 -13.137 1.00 76.81 276 ARG A C 1
ATOM 2063 O O . ARG A 1 276 ? 25.823 2.784 -14.165 1.00 76.81 276 ARG A O 1
ATOM 2070 N N . GLN A 1 277 ? 26.229 2.006 -12.086 1.00 71.94 277 GLN A N 1
ATOM 2071 C CA . GLN A 1 277 ? 25.100 1.066 -12.047 1.00 71.94 277 GLN A CA 1
ATOM 2072 C C . GLN A 1 277 ? 23.857 1.631 -11.368 1.00 71.94 277 GLN A C 1
ATOM 2074 O O . GLN A 1 277 ? 22.822 0.975 -11.354 1.00 71.94 277 GLN A O 1
ATOM 2079 N N . ASN A 1 278 ? 23.929 2.839 -10.809 1.00 70.69 278 ASN A N 1
ATOM 2080 C CA . ASN A 1 278 ? 22.815 3.457 -10.106 1.00 70.69 278 ASN A CA 1
ATOM 2081 C C . ASN A 1 278 ? 22.515 4.887 -10.564 1.00 70.69 278 ASN A C 1
ATOM 2083 O O . ASN A 1 278 ? 23.364 5.579 -11.120 1.00 70.69 278 ASN A O 1
ATOM 2087 N N . GLY A 1 279 ? 21.264 5.303 -10.343 1.00 65.88 279 GLY A N 1
ATOM 2088 C CA . GLY A 1 279 ? 20.786 6.649 -10.657 1.00 65.88 279 GLY A CA 1
ATOM 2089 C C . GLY A 1 279 ? 20.754 6.977 -12.148 1.00 65.88 279 GLY A C 1
ATOM 2090 O O . GLY A 1 279 ? 20.933 8.141 -12.488 1.00 65.88 279 GLY A O 1
ATOM 2091 N N . ASN A 1 280 ? 20.603 5.979 -13.027 1.00 77.00 280 ASN A N 1
ATOM 2092 C CA . ASN A 1 280 ? 20.445 6.176 -14.469 1.00 77.00 280 ASN A CA 1
ATOM 2093 C C . ASN A 1 280 ? 18.944 6.329 -14.779 1.00 77.00 280 ASN A C 1
ATOM 2095 O O . ASN A 1 280 ? 18.229 5.324 -14.770 1.00 77.00 280 ASN A O 1
ATOM 2099 N N . PRO A 1 281 ? 18.444 7.553 -15.022 1.00 80.12 281 PRO A N 1
ATOM 2100 C CA . PRO A 1 281 ? 17.014 7.794 -15.096 1.00 80.12 281 PRO A CA 1
ATOM 2101 C C . PRO A 1 281 ? 16.413 7.208 -16.375 1.00 80.12 281 PRO A C 1
ATOM 2103 O O . PRO A 1 281 ? 16.840 7.533 -17.484 1.00 80.12 281 PRO A O 1
ATOM 2106 N N . GLN A 1 282 ? 15.365 6.409 -16.200 1.00 88.06 282 GLN A N 1
ATOM 2107 C CA . GLN A 1 282 ? 14.526 5.872 -17.267 1.00 88.06 282 GLN A CA 1
ATOM 2108 C C . GLN A 1 282 ? 13.316 6.769 -17.547 1.00 88.06 282 GLN A C 1
ATOM 2110 O O . GLN A 1 282 ? 12.771 7.419 -16.650 1.00 88.06 282 GLN A O 1
ATOM 2115 N N . ARG A 1 283 ? 12.841 6.775 -18.789 1.00 92.12 283 ARG A N 1
ATOM 2116 C CA . ARG A 1 283 ? 11.609 7.408 -19.253 1.00 92.12 283 ARG A CA 1
ATOM 2117 C C . ARG A 1 283 ? 10.879 6.461 -20.194 1.00 92.12 283 ARG A C 1
ATOM 2119 O O . ARG A 1 283 ? 11.472 5.813 -21.043 1.00 92.12 283 ARG A O 1
ATOM 2126 N N . VAL A 1 284 ? 9.559 6.455 -20.081 1.00 94.88 284 VAL A N 1
ATOM 2127 C CA . VAL A 1 284 ? 8.678 5.777 -21.032 1.00 94.88 284 VAL A CA 1
ATOM 2128 C C . VAL A 1 284 ? 7.573 6.751 -21.394 1.00 94.88 284 VAL A C 1
ATOM 2130 O O . VAL A 1 284 ? 7.000 7.380 -20.507 1.00 94.88 284 VAL A O 1
ATOM 2133 N N . ALA A 1 285 ? 7.263 6.918 -22.672 1.00 95.50 285 ALA A N 1
ATOM 2134 C CA . ALA A 1 285 ? 6.190 7.802 -23.106 1.00 95.50 285 ALA A CA 1
ATOM 2135 C C . ALA A 1 285 ? 5.303 7.098 -24.129 1.00 95.50 285 ALA A C 1
ATOM 2137 O O . ALA A 1 285 ? 5.738 6.791 -25.233 1.00 95.50 285 ALA A O 1
ATOM 2138 N N . GLY A 1 286 ? 4.050 6.855 -23.752 1.00 96.75 286 GLY A N 1
ATOM 2139 C CA . GLY A 1 286 ? 3.029 6.383 -24.677 1.00 96.75 286 GLY A CA 1
ATOM 2140 C C . GLY A 1 286 ? 2.328 7.547 -25.369 1.00 96.75 286 GLY A C 1
ATOM 2141 O O . GLY A 1 286 ? 2.193 8.647 -24.819 1.00 96.75 286 GLY A O 1
ATOM 2142 N N . ASP A 1 287 ? 1.861 7.305 -26.589 1.00 97.25 287 ASP A N 1
ATOM 2143 C CA . ASP A 1 287 ? 0.884 8.176 -27.226 1.00 97.25 287 ASP A CA 1
ATOM 2144 C C . ASP A 1 287 ? -0.434 8.111 -26.445 1.00 97.25 287 ASP A C 1
ATOM 2146 O O . ASP A 1 287 ? -1.009 7.045 -26.251 1.00 97.25 287 ASP A O 1
ATOM 2150 N N . LYS A 1 288 ? -0.907 9.266 -25.974 1.00 95.44 288 LYS A N 1
ATOM 2151 C CA . LYS A 1 288 ? -2.058 9.369 -25.064 1.00 95.44 288 LYS A CA 1
ATOM 2152 C C . LYS A 1 288 ? -3.408 9.354 -25.784 1.00 95.44 288 LYS A C 1
ATOM 2154 O O . LYS A 1 288 ? -4.447 9.433 -25.133 1.00 95.44 288 LYS A O 1
ATOM 2159 N N . ARG A 1 289 ? -3.421 9.339 -27.119 1.00 97.06 289 ARG A N 1
ATOM 2160 C CA . ARG A 1 289 ? -4.663 9.342 -27.905 1.00 97.06 289 ARG A CA 1
ATOM 2161 C C . ARG A 1 289 ? -5.379 7.999 -27.771 1.00 97.06 289 ARG A C 1
ATOM 2163 O O . ARG A 1 289 ? -4.742 6.954 -27.796 1.00 97.06 289 ARG A O 1
ATOM 2170 N N . ILE A 1 290 ? -6.707 8.035 -27.667 1.00 95.12 290 ILE A N 1
ATOM 2171 C CA . ILE A 1 290 ? -7.557 6.833 -27.609 1.00 95.12 290 ILE A CA 1
ATOM 2172 C C . ILE A 1 290 ? -7.189 5.872 -28.752 1.00 95.12 290 ILE A C 1
ATOM 2174 O O . ILE A 1 290 ? -7.056 6.301 -29.900 1.00 95.12 290 ILE A O 1
ATOM 2178 N N . GLY A 1 291 ? -7.012 4.587 -28.434 1.00 94.19 291 GLY A N 1
ATOM 2179 C CA . GLY A 1 291 ? -6.636 3.543 -29.392 1.00 94.19 291 GLY A CA 1
ATOM 2180 C C . GLY A 1 291 ? -5.185 3.574 -29.890 1.00 94.19 291 GLY A C 1
ATOM 2181 O O . GLY A 1 291 ? -4.850 2.811 -30.795 1.00 94.19 291 GLY A O 1
ATOM 2182 N N . ALA A 1 292 ? -4.319 4.435 -29.349 1.00 96.56 292 ALA A N 1
ATOM 2183 C CA . ALA A 1 292 ? -2.925 4.493 -29.773 1.00 96.56 292 ALA A CA 1
ATOM 2184 C C . ALA A 1 292 ? -2.118 3.252 -29.356 1.00 96.56 292 ALA A C 1
ATOM 2186 O O . ALA A 1 292 ? -2.334 2.665 -28.297 1.00 96.56 292 ALA A O 1
ATOM 2187 N N . THR A 1 293 ? -1.147 2.887 -30.196 1.00 95.38 293 THR A N 1
ATOM 2188 C CA . THR A 1 293 ? -0.284 1.705 -30.018 1.00 95.38 293 THR A CA 1
ATOM 2189 C C . THR A 1 293 ? 1.206 2.035 -29.966 1.00 95.38 293 THR A C 1
ATOM 2191 O O . THR A 1 293 ? 2.014 1.151 -29.701 1.00 95.38 293 THR A O 1
ATOM 2194 N N . ASN A 1 294 ? 1.576 3.290 -30.223 1.00 96.12 294 ASN A N 1
ATOM 2195 C CA . ASN A 1 294 ? 2.969 3.712 -30.307 1.00 96.12 294 ASN A CA 1
ATOM 2196 C C . ASN A 1 294 ? 3.443 4.278 -28.969 1.00 96.12 294 ASN A C 1
ATOM 2198 O O . ASN A 1 294 ? 2.743 5.065 -28.326 1.00 96.12 294 ASN A O 1
ATOM 2202 N N . PHE A 1 295 ? 4.656 3.918 -28.580 1.00 95.94 295 PHE A N 1
ATOM 2203 C CA . PHE A 1 295 ? 5.327 4.419 -27.393 1.00 95.94 295 PHE A CA 1
ATOM 2204 C C . PHE A 1 295 ? 6.815 4.568 -27.695 1.00 95.94 295 PHE A C 1
ATOM 2206 O O . PHE A 1 295 ? 7.291 4.060 -28.697 1.00 95.94 295 PHE A O 1
ATOM 2213 N N . LEU A 1 296 ? 7.532 5.273 -26.835 1.00 95.50 296 LEU A N 1
ATOM 2214 C CA . LEU A 1 296 ? 8.982 5.376 -26.884 1.00 95.50 296 LEU A CA 1
ATOM 2215 C C . LEU A 1 296 ? 9.554 5.143 -25.495 1.00 95.50 296 LEU A C 1
ATOM 2217 O O . LEU A 1 296 ? 8.916 5.442 -24.477 1.00 95.50 296 LEU A O 1
ATOM 2221 N N . THR A 1 297 ? 10.775 4.651 -25.466 1.00 94.81 297 THR A N 1
ATOM 2222 C CA . THR A 1 297 ? 11.570 4.459 -24.264 1.00 94.81 297 THR A CA 1
ATOM 2223 C C . THR A 1 297 ? 12.824 5.315 -24.354 1.00 94.81 297 THR A C 1
ATOM 2225 O O . THR A 1 297 ? 13.310 5.632 -25.445 1.00 94.81 297 THR A O 1
ATOM 2228 N N . ALA A 1 298 ? 13.318 5.772 -23.212 1.00 92.81 298 ALA A N 1
ATOM 2229 C CA . ALA A 1 298 ? 14.569 6.491 -23.148 1.00 92.81 298 ALA A CA 1
ATOM 2230 C C . ALA A 1 298 ? 15.243 6.325 -21.795 1.00 92.81 298 ALA A C 1
ATOM 2232 O O . ALA A 1 298 ? 14.626 6.527 -20.754 1.00 92.81 298 ALA A O 1
ATOM 2233 N N . ALA A 1 299 ? 16.548 6.116 -21.806 1.00 90.94 299 ALA A N 1
ATOM 2234 C CA . ALA A 1 299 ? 17.330 6.080 -20.586 1.00 90.94 299 ALA A CA 1
ATOM 2235 C C . ALA A 1 299 ? 18.685 6.741 -20.792 1.00 90.94 299 ALA A C 1
ATOM 2237 O O . ALA A 1 299 ? 19.151 6.945 -21.916 1.00 90.94 299 ALA A O 1
ATOM 2238 N N . GLU A 1 300 ? 19.329 7.085 -19.689 1.00 89.38 300 GLU A N 1
ATOM 2239 C CA . GLU A 1 300 ? 20.731 7.468 -19.701 1.00 89.38 300 GLU A CA 1
ATOM 2240 C C . GLU A 1 300 ? 21.612 6.209 -19.799 1.00 89.38 300 GLU A C 1
ATOM 2242 O O . GLU A 1 300 ? 21.571 5.344 -18.923 1.00 89.38 300 GLU A O 1
ATOM 2247 N N . THR A 1 301 ? 22.390 6.087 -20.878 1.00 88.94 301 THR A N 1
ATOM 2248 C CA . THR A 1 301 ? 23.160 4.874 -21.204 1.00 88.94 301 THR A CA 1
ATOM 2249 C C . THR A 1 301 ? 24.555 5.186 -21.751 1.00 88.94 301 THR A C 1
ATOM 2251 O O . THR A 1 301 ? 24.888 6.348 -21.989 1.00 88.94 301 THR A O 1
ATOM 2254 N N . SER A 1 302 ? 25.332 4.126 -21.998 1.00 89.25 302 SER A N 1
ATOM 2255 C CA . SER A 1 302 ? 26.581 4.122 -22.772 1.00 89.25 302 SER A CA 1
ATOM 2256 C C . SER A 1 302 ? 26.443 3.246 -24.039 1.00 89.25 302 SER A C 1
ATOM 2258 O O . SER A 1 302 ? 27.293 2.406 -24.337 1.00 89.25 302 SER A O 1
ATOM 2260 N N . ALA A 1 303 ? 25.325 3.374 -24.769 1.00 88.94 303 ALA A N 1
ATOM 2261 C CA . ALA A 1 303 ? 24.972 2.494 -25.893 1.00 88.94 303 ALA A CA 1
ATOM 2262 C C . ALA A 1 303 ? 26.015 2.456 -27.030 1.00 88.94 303 ALA A C 1
ATOM 2264 O O . ALA A 1 303 ? 26.353 1.393 -27.536 1.00 88.94 303 ALA A O 1
ATOM 2265 N N . GLY A 1 304 ? 26.581 3.592 -27.408 1.00 88.19 304 GLY A N 1
ATOM 2266 C CA . GLY A 1 304 ? 27.627 3.728 -28.421 1.00 88.19 304 GLY A CA 1
ATOM 2267 C C . GLY A 1 304 ? 28.929 2.997 -28.118 1.00 88.19 304 GLY A C 1
ATOM 2268 O O . GLY A 1 304 ? 29.723 2.781 -29.026 1.00 88.19 304 GLY A O 1
ATOM 2269 N N . GLN A 1 305 ? 29.131 2.531 -26.888 1.00 85.50 305 GLN A N 1
ATOM 2270 C CA . GLN A 1 305 ? 30.266 1.694 -26.498 1.00 85.50 305 GLN A CA 1
ATOM 2271 C C . GLN A 1 305 ? 29.882 0.213 -26.396 1.00 85.50 305 GLN A C 1
ATOM 2273 O O . GLN A 1 305 ? 30.714 -0.649 -26.115 1.00 85.50 305 GLN A O 1
ATOM 2278 N N . ASN A 1 306 ? 28.620 -0.111 -26.661 1.00 87.19 306 ASN A N 1
ATOM 2279 C CA . ASN A 1 306 ? 28.123 -1.471 -26.721 1.00 87.19 306 ASN A CA 1
ATOM 2280 C C . ASN A 1 306 ? 28.223 -2.030 -28.136 1.00 87.19 306 ASN A C 1
ATOM 2282 O O . ASN A 1 306 ? 27.588 -1.488 -29.042 1.00 87.19 306 ASN A O 1
ATOM 2286 N N . PRO A 1 307 ? 28.922 -3.159 -28.337 1.00 87.75 307 PRO A N 1
ATOM 2287 C CA . PRO A 1 307 ? 28.970 -3.810 -29.642 1.00 87.75 307 PRO A CA 1
ATOM 2288 C C . PRO A 1 307 ? 27.579 -4.124 -30.212 1.00 87.75 307 PRO A C 1
ATOM 2290 O O . PRO A 1 307 ? 27.400 -4.129 -31.426 1.00 87.75 307 PRO A O 1
ATOM 2293 N N . ALA A 1 308 ? 26.578 -4.338 -29.349 1.00 89.56 308 ALA A N 1
ATOM 2294 C CA . ALA A 1 308 ? 25.203 -4.618 -29.757 1.00 89.56 308 ALA A CA 1
ATOM 2295 C C . ALA A 1 308 ? 24.495 -3.440 -30.460 1.00 89.56 308 ALA A C 1
ATOM 2297 O O . ALA A 1 308 ? 23.492 -3.660 -31.143 1.00 89.56 308 ALA A O 1
ATOM 2298 N N . PHE A 1 309 ? 25.004 -2.215 -30.302 1.00 91.25 309 PHE A N 1
ATOM 2299 C CA . PHE A 1 309 ? 24.473 -1.001 -30.928 1.00 91.25 309 PHE A CA 1
ATOM 2300 C C . PHE A 1 309 ? 25.462 -0.377 -31.926 1.00 91.25 309 PHE A C 1
ATOM 2302 O O . PHE A 1 309 ? 25.301 0.781 -32.287 1.00 91.25 309 PHE A O 1
ATOM 2309 N N . GLN A 1 310 ? 26.505 -1.095 -32.357 1.00 89.88 310 GLN A N 1
ATOM 2310 C CA . GLN A 1 310 ? 27.528 -0.582 -33.279 1.00 89.88 310 GLN A CA 1
ATOM 2311 C C . GLN A 1 310 ? 27.445 -1.217 -34.678 1.00 89.88 310 GLN A C 1
ATOM 2313 O O . GLN A 1 310 ? 28.460 -1.617 -35.247 1.00 89.88 310 GLN A O 1
ATOM 2318 N N . SER A 1 311 ? 26.251 -1.322 -35.272 1.00 91.94 311 SER A N 1
ATOM 2319 C CA . SER A 1 311 ? 26.121 -1.827 -36.650 1.00 91.94 311 SER A CA 1
ATOM 2320 C C . SER A 1 311 ? 26.648 -0.858 -37.713 1.00 91.94 311 SER A C 1
ATOM 2322 O O . SER A 1 311 ? 26.806 -1.243 -38.870 1.00 91.94 311 SER A O 1
ATOM 2324 N N . ASP A 1 312 ? 26.872 0.407 -37.353 1.00 89.94 312 ASP A N 1
ATOM 2325 C CA . ASP A 1 312 ? 27.384 1.457 -38.231 1.00 89.94 312 ASP A CA 1
ATOM 2326 C C . ASP A 1 312 ? 28.213 2.504 -37.456 1.00 89.94 312 ASP A C 1
ATOM 2328 O O . ASP A 1 312 ? 28.524 2.347 -36.275 1.00 89.94 312 ASP A O 1
ATOM 2332 N N . SER A 1 313 ? 28.589 3.593 -38.132 1.00 89.62 313 SER A N 1
ATOM 2333 C CA . SER A 1 313 ? 29.429 4.661 -37.576 1.00 89.62 313 SER A CA 1
ATOM 2334 C C . SER A 1 313 ? 28.656 5.792 -36.874 1.00 89.62 313 SER A C 1
ATOM 2336 O O . SER A 1 313 ? 29.227 6.861 -36.659 1.00 89.62 313 SER A O 1
ATOM 2338 N N . ARG A 1 314 ? 27.378 5.623 -36.490 1.00 89.56 314 ARG A N 1
ATOM 2339 C CA . ARG A 1 314 ? 26.575 6.710 -35.877 1.00 89.56 314 ARG A CA 1
ATOM 2340 C C . ARG A 1 314 ? 27.228 7.312 -34.626 1.00 89.56 314 ARG A C 1
ATOM 2342 O O . ARG A 1 314 ? 27.163 8.523 -34.404 1.00 89.56 314 ARG A O 1
ATOM 2349 N N . TRP A 1 315 ? 27.944 6.487 -33.869 1.00 89.69 315 TRP A N 1
ATOM 2350 C CA . TRP A 1 315 ? 28.605 6.866 -32.620 1.00 89.69 315 TRP A CA 1
ATOM 2351 C C . TRP A 1 315 ? 29.971 7.540 -32.814 1.00 89.69 315 TRP A C 1
ATOM 2353 O O . TRP A 1 315 ? 30.495 8.141 -31.882 1.00 89.69 315 TRP A O 1
ATOM 2363 N N . THR A 1 316 ? 30.562 7.512 -34.014 1.00 86.56 316 THR A N 1
ATOM 2364 C CA . THR A 1 316 ? 31.885 8.127 -34.257 1.00 86.56 316 THR A CA 1
ATOM 2365 C C . THR A 1 316 ? 31.806 9.631 -34.509 1.00 86.56 316 THR A C 1
ATOM 2367 O O . THR A 1 316 ? 32.828 10.302 -34.620 1.00 86.56 316 THR A O 1
ATOM 2370 N N . SER A 1 317 ? 30.592 10.167 -34.635 1.00 83.88 317 SER A N 1
ATOM 2371 C CA . SER A 1 317 ? 30.337 11.559 -35.005 1.00 83.88 317 SER A CA 1
ATOM 2372 C C . SER A 1 317 ? 30.573 12.559 -33.866 1.00 83.88 317 SER A C 1
ATOM 2374 O O . SER A 1 317 ? 30.672 13.759 -34.123 1.00 83.88 317 SER A O 1
ATOM 2376 N N . ASN A 1 318 ? 30.665 12.094 -32.613 1.00 87.31 318 ASN A N 1
ATOM 2377 C CA . ASN A 1 318 ? 30.782 12.958 -31.442 1.00 87.31 318 ASN A CA 1
ATOM 2378 C C . ASN A 1 318 ? 31.525 12.264 -30.285 1.00 87.31 318 ASN A C 1
ATOM 2380 O O . ASN A 1 318 ? 31.314 11.084 -30.010 1.00 87.31 318 ASN A O 1
ATOM 2384 N N . LEU A 1 319 ? 32.360 13.026 -29.571 1.00 88.69 319 LEU A N 1
ATOM 2385 C CA . LEU A 1 319 ? 33.103 12.567 -28.392 1.00 88.69 319 LEU A CA 1
ATOM 2386 C C . LEU A 1 319 ? 32.192 12.144 -27.229 1.00 88.69 319 LEU A C 1
ATOM 2388 O O . LEU A 1 319 ? 32.610 11.342 -26.396 1.00 88.69 319 LEU A O 1
ATOM 2392 N N . ILE A 1 320 ? 30.945 12.630 -27.180 1.00 88.88 320 ILE A N 1
ATOM 2393 C CA . ILE A 1 320 ? 29.975 12.226 -26.149 1.00 88.88 320 ILE A CA 1
ATOM 2394 C C . ILE A 1 320 ? 29.684 10.718 -26.171 1.00 88.88 320 ILE A C 1
ATOM 2396 O O . ILE A 1 320 ? 29.333 10.160 -25.141 1.00 88.88 320 ILE A O 1
ATOM 2400 N N . TYR A 1 321 ? 29.889 10.042 -27.305 1.00 88.31 321 TYR A N 1
ATOM 2401 C CA . TYR A 1 321 ? 29.623 8.610 -27.477 1.00 88.31 321 TYR A CA 1
ATOM 2402 C C . TYR A 1 321 ? 30.845 7.707 -27.231 1.00 88.31 321 TYR A C 1
ATOM 2404 O O . TYR A 1 321 ? 30.836 6.539 -27.609 1.00 88.31 321 TYR A O 1
ATOM 2412 N N . GLN A 1 322 ? 31.920 8.252 -26.656 1.00 84.62 322 GLN A N 1
ATOM 2413 C CA . GLN A 1 322 ? 33.205 7.570 -26.467 1.00 84.62 322 GLN A CA 1
ATOM 2414 C C . GLN A 1 322 ? 33.482 7.263 -24.984 1.00 84.62 322 GLN A C 1
ATOM 2416 O O . GLN A 1 322 ? 32.870 7.857 -24.100 1.00 84.62 322 GLN A O 1
ATOM 2421 N N . ALA A 1 323 ? 34.419 6.347 -24.706 1.00 84.06 323 ALA A N 1
ATOM 2422 C CA . ALA A 1 323 ? 34.818 5.929 -23.350 1.00 84.06 323 ALA A CA 1
ATOM 2423 C C . ALA A 1 323 ? 33.639 5.418 -22.493 1.00 84.06 323 ALA A C 1
ATOM 2425 O O . ALA A 1 323 ? 32.849 4.613 -22.963 1.00 84.06 323 ALA A O 1
ATOM 2426 N N . ASP A 1 324 ? 33.488 5.862 -21.255 1.00 80.88 324 ASP A N 1
ATOM 2427 C CA . ASP A 1 324 ? 32.395 5.507 -20.346 1.00 80.88 324 ASP A CA 1
ATOM 2428 C C . ASP A 1 324 ? 31.305 6.593 -20.280 1.00 80.88 324 ASP A C 1
ATOM 2430 O O . ASP A 1 324 ? 30.422 6.548 -19.424 1.00 80.88 324 ASP A O 1
ATOM 2434 N N . ASN A 1 325 ? 31.333 7.566 -21.200 1.00 86.75 325 ASN A N 1
ATOM 2435 C CA . ASN A 1 325 ? 30.375 8.666 -21.220 1.00 86.75 325 ASN A CA 1
ATOM 2436 C C . ASN A 1 325 ? 28.925 8.170 -21.251 1.00 86.75 325 ASN A C 1
ATOM 2438 O O . ASN A 1 325 ? 28.593 7.146 -21.862 1.00 86.75 325 ASN A O 1
ATOM 2442 N N . ARG A 1 326 ? 28.060 8.958 -20.607 1.00 86.75 326 ARG A N 1
ATOM 2443 C CA . ARG A 1 326 ? 26.629 8.699 -20.479 1.00 86.75 326 ARG A CA 1
ATOM 2444 C C . ARG A 1 326 ? 25.815 9.773 -21.179 1.00 86.75 326 ARG A C 1
ATOM 2446 O O . ARG A 1 326 ? 26.137 10.959 -21.112 1.00 86.75 326 ARG A O 1
ATOM 2453 N N . TYR A 1 327 ? 24.761 9.350 -21.856 1.00 88.75 327 TYR A N 1
ATOM 2454 C CA . TYR A 1 327 ? 23.882 10.226 -22.623 1.00 88.75 327 TYR A CA 1
ATOM 2455 C C . TYR A 1 327 ? 22.508 9.594 -22.771 1.00 88.75 327 TYR A C 1
ATOM 2457 O O . TYR A 1 327 ? 22.319 8.386 -22.620 1.00 88.75 327 TYR A O 1
ATOM 2465 N N . VAL A 1 328 ? 21.528 10.433 -23.090 1.00 90.12 328 VAL A N 1
ATOM 2466 C CA . VAL A 1 328 ? 20.174 9.963 -23.362 1.00 90.12 328 VAL A CA 1
ATOM 2467 C C . VAL A 1 328 ? 20.184 9.130 -24.639 1.00 90.12 328 VAL A C 1
ATOM 2469 O O . VAL A 1 328 ? 20.622 9.589 -25.693 1.00 90.12 328 VAL A O 1
ATOM 2472 N N . THR A 1 329 ? 19.685 7.906 -24.535 1.00 91.12 329 THR A N 1
ATOM 2473 C CA . THR A 1 329 ? 19.401 7.017 -25.662 1.00 91.12 329 THR A CA 1
ATOM 2474 C C . THR A 1 329 ? 17.903 6.813 -25.722 1.00 91.12 329 THR A C 1
ATOM 2476 O O . THR A 1 329 ? 17.294 6.551 -24.692 1.00 91.12 329 THR A O 1
ATOM 2479 N N . VAL A 1 330 ? 17.319 6.966 -26.908 1.00 93.44 330 VAL A N 1
ATOM 2480 C CA . VAL A 1 330 ? 15.873 6.867 -27.138 1.00 93.44 330 VAL A CA 1
ATOM 2481 C C . VAL A 1 330 ? 15.626 5.796 -28.190 1.00 93.44 330 VAL A C 1
ATOM 2483 O O . VAL A 1 330 ? 16.305 5.803 -29.220 1.00 93.44 330 VAL A O 1
ATOM 2486 N N . GLN A 1 331 ? 14.649 4.922 -27.963 1.00 91.50 331 GLN A N 1
ATOM 2487 C CA . GLN A 1 331 ? 14.125 4.025 -28.989 1.00 91.50 331 GLN A CA 1
ATOM 2488 C C . GLN A 1 331 ? 12.599 4.190 -29.111 1.00 91.50 331 GLN A C 1
ATOM 2490 O O . GLN A 1 331 ? 11.896 4.119 -28.100 1.00 91.50 331 GLN A O 1
ATOM 2495 N N . PRO A 1 332 ? 12.094 4.512 -30.317 1.00 85.62 332 PRO A N 1
ATOM 2496 C CA . PRO A 1 332 ? 10.665 4.555 -30.615 1.00 85.62 332 PRO A CA 1
ATOM 2497 C C . PRO A 1 332 ? 10.087 3.176 -30.963 1.00 85.62 332 PRO A C 1
ATOM 2499 O O . PRO A 1 332 ? 10.875 2.232 -31.202 1.00 85.62 332 PRO A O 1
#